Protein AF-A0A4Q7YWV9-F1 (afdb_monomer_lite)

Organism: NCBI:txid388466

Secondary structure (DSSP, 8-state):
---B---SS----TTS------PPBPP-EEEEEEEE-GGGTGGGGTTSSSSPPEEEEEEEEEEEEEEEETTSPP-TT--PEEEEE-S-----S---TT---------------S-S-EEEEEEEEE--S-TTEEEEEEEEEEEEEEEEPTTS-EEEEEEEEEEEESSPSS-B--S----EEEEETTEETTS-EEESSS--EEEEEPPSSS--SEEEEEEEEEEE------------S-------------S-PPPPP-----S-PPP-PPPP-------PPPEEEEEEEEEEESSSEEEPPTTSS-TTEEEEEEEEEEEESS-BTTTBTT---SSEEEEEEEPPPEEE-

Structure (mmCIF, N/CA/C/O backbone):
data_AF-A0A4Q7YWV9-F1
#
_entry.id   AF-A0A4Q7YWV9-F1
#
loop_
_atom_site.group_PDB
_atom_site.id
_atom_site.type_symbol
_atom_site.label_atom_id
_atom_site.label_alt_id
_atom_site.label_comp_id
_atom_site.label_asym_id
_atom_site.label_entity_id
_atom_site.label_seq_id
_atom_site.pdbx_PDB_ins_code
_atom_site.Cartn_x
_atom_site.Cartn_y
_atom_site.Cartn_z
_atom_site.occupancy
_atom_site.B_iso_or_equiv
_atom_site.auth_seq_id
_atom_site.auth_comp_id
_atom_site.auth_asym_id
_atom_site.auth_atom_id
_atom_site.pdbx_PDB_model_num
ATOM 1 N N . MET A 1 1 ? 10.151 8.787 -26.020 1.00 50.12 1 MET A N 1
ATOM 2 C CA . MET A 1 1 ? 10.876 10.018 -25.630 1.00 50.12 1 MET A CA 1
ATOM 3 C C . MET A 1 1 ? 11.964 10.308 -26.654 1.00 50.12 1 MET A C 1
ATOM 5 O O . MET A 1 1 ? 12.433 9.363 -27.278 1.00 50.12 1 MET A O 1
ATOM 9 N N . GLY A 1 2 ? 12.303 11.584 -26.860 1.00 56.34 2 GLY A N 1
ATOM 10 C CA . GLY A 1 2 ? 13.355 12.020 -27.786 1.00 56.34 2 GLY A CA 1
ATOM 11 C C . GLY A 1 2 ? 14.771 11.956 -27.185 1.00 56.34 2 GLY A C 1
ATOM 12 O O . GLY A 1 2 ? 14.949 11.380 -26.112 1.00 56.34 2 GLY A O 1
ATOM 13 N N . PRO A 1 3 ? 15.767 12.535 -27.873 1.00 61.53 3 PRO A N 1
ATOM 14 C CA . PRO A 1 3 ? 17.156 12.624 -27.413 1.00 61.53 3 PRO A CA 1
ATOM 15 C C . PRO A 1 3 ? 17.292 13.290 -26.026 1.00 61.53 3 PRO A C 1
ATOM 17 O O . PRO A 1 3 ? 16.515 14.188 -25.700 1.00 61.53 3 PRO A O 1
ATOM 20 N N . SER A 1 4 ? 18.278 12.890 -25.211 1.00 66.31 4 SER A N 1
ATOM 21 C CA . SER A 1 4 ? 18.463 13.399 -23.832 1.00 66.31 4 SER A CA 1
ATOM 22 C C . SER A 1 4 ? 19.902 13.822 -23.537 1.00 66.31 4 SER A C 1
ATOM 24 O O . SER A 1 4 ? 20.823 13.140 -23.965 1.00 66.31 4 SER A O 1
ATOM 26 N N . LEU A 1 5 ? 20.122 14.856 -22.726 1.00 72.00 5 LEU A N 1
ATOM 27 C CA . LEU A 1 5 ? 21.457 15.273 -22.270 1.00 72.00 5 LEU A CA 1
ATOM 28 C C . LEU A 1 5 ? 21.622 14.982 -20.770 1.00 72.00 5 LEU A C 1
ATOM 30 O O . LEU A 1 5 ? 20.770 15.363 -19.972 1.00 72.00 5 LEU A O 1
ATOM 34 N N . THR A 1 6 ? 22.709 14.311 -20.381 1.00 68.25 6 THR A N 1
ATOM 35 C CA . THR A 1 6 ? 23.099 14.108 -18.973 1.00 68.25 6 THR A CA 1
ATOM 36 C C . THR A 1 6 ? 24.393 14.871 -18.702 1.00 68.25 6 THR A C 1
ATOM 38 O O . THR A 1 6 ? 25.363 14.692 -19.432 1.00 68.25 6 THR A O 1
ATOM 41 N N . LEU A 1 7 ? 24.409 15.711 -17.665 1.00 72.50 7 LEU A N 1
ATOM 42 C CA . LEU A 1 7 ? 25.567 16.510 -17.251 1.00 72.50 7 LEU A CA 1
ATOM 43 C C . LEU A 1 7 ? 25.905 16.180 -15.792 1.00 72.50 7 LEU A C 1
ATOM 45 O O . LEU A 1 7 ? 25.011 16.203 -14.947 1.00 72.50 7 LEU A O 1
ATOM 49 N N . SER A 1 8 ? 27.168 15.865 -15.501 1.00 66.50 8 SER A N 1
ATOM 50 C CA . SER A 1 8 ? 27.647 15.528 -14.150 1.00 66.50 8 SER A CA 1
ATOM 51 C C . SER A 1 8 ? 27.948 16.755 -13.285 1.00 66.50 8 SER A C 1
ATOM 53 O O . SER A 1 8 ? 27.797 16.682 -12.071 1.00 66.50 8 SER A O 1
ATOM 55 N N . ASP A 1 9 ? 28.297 17.887 -13.905 1.00 71.31 9 ASP A N 1
ATOM 56 C CA . ASP A 1 9 ? 28.853 19.069 -13.224 1.00 71.31 9 ASP A CA 1
ATOM 57 C C . ASP A 1 9 ? 28.145 20.364 -13.654 1.00 71.31 9 ASP A C 1
ATOM 59 O O . ASP A 1 9 ? 28.763 21.380 -13.978 1.00 71.31 9 ASP A O 1
ATOM 63 N N . LEU A 1 10 ? 26.811 20.322 -13.722 1.00 79.12 10 LEU A N 1
ATOM 64 C CA . LEU A 1 10 ? 26.013 21.486 -14.098 1.00 79.12 10 LEU A CA 1
ATOM 65 C C . LEU A 1 10 ? 26.067 22.554 -12.992 1.00 79.12 10 LEU A C 1
ATOM 67 O O . LEU A 1 10 ? 25.500 22.373 -11.916 1.00 79.12 10 LEU A O 1
ATOM 71 N N . SER A 1 11 ? 26.703 23.688 -13.284 1.00 80.00 11 SER A N 1
ATOM 72 C CA . SER A 1 11 ? 26.673 24.881 -12.433 1.00 80.00 11 SER A CA 1
ATOM 73 C C . SER A 1 11 ? 25.569 25.828 -12.898 1.00 80.00 11 SER A C 1
ATOM 75 O O . SER A 1 11 ? 25.485 26.147 -14.085 1.00 80.00 11 SER A O 1
ATOM 77 N N . LEU A 1 12 ? 24.714 26.261 -11.968 1.00 84.81 12 LEU A N 1
ATOM 78 C CA . LEU A 1 12 ? 23.618 27.189 -12.232 1.00 84.81 12 LEU A CA 1
ATOM 79 C C . LEU A 1 12 ? 23.808 28.469 -11.417 1.00 84.81 12 LEU A C 1
ATOM 81 O O . LEU A 1 12 ? 24.006 28.423 -10.204 1.00 84.81 12 LEU A O 1
ATOM 85 N N . THR A 1 13 ? 23.694 29.615 -12.077 1.00 84.75 13 THR A N 1
ATOM 86 C CA . THR A 1 13 ? 23.736 30.939 -11.458 1.00 84.75 13 THR A CA 1
ATOM 87 C C . THR A 1 13 ? 22.322 31.387 -11.095 1.00 84.75 13 THR A C 1
ATOM 89 O O . THR A 1 13 ? 21.430 31.438 -11.947 1.00 84.75 13 THR A O 1
ATOM 92 N N . THR A 1 14 ? 22.110 31.742 -9.828 1.00 84.06 14 THR A N 1
ATOM 93 C CA . THR A 1 14 ? 20.832 32.277 -9.335 1.00 84.06 14 THR A CA 1
ATOM 94 C C . THR A 1 14 ? 20.613 33.708 -9.826 1.00 84.06 14 THR A C 1
ATOM 96 O O . THR A 1 14 ? 21.515 34.536 -9.750 1.00 84.06 14 THR A O 1
ATOM 99 N N . GLY A 1 15 ? 19.400 34.022 -10.290 1.00 82.06 15 GLY A N 1
ATOM 100 C CA . GLY A 1 15 ? 19.019 35.386 -10.686 1.00 82.06 15 GLY A CA 1
ATOM 101 C C . GLY A 1 15 ? 19.493 35.821 -12.078 1.00 82.06 15 GLY A C 1
ATOM 102 O O . GLY A 1 15 ? 19.313 36.981 -12.434 1.00 82.06 15 GLY A O 1
ATOM 103 N N . GLY A 1 16 ? 20.056 34.905 -12.874 1.00 85.06 16 GLY A N 1
ATOM 104 C CA . GLY A 1 16 ? 20.460 35.149 -14.259 1.00 85.06 16 GLY A CA 1
ATOM 105 C C . GLY A 1 16 ? 20.096 33.990 -15.199 1.00 85.06 16 GLY A C 1
ATOM 106 O O . GLY A 1 16 ? 19.719 32.909 -14.738 1.00 85.06 16 GLY A O 1
ATOM 107 N N . PRO A 1 17 ? 20.178 34.198 -16.526 1.00 81.56 17 PRO A N 1
ATOM 108 C CA . PRO A 1 17 ? 19.955 33.141 -17.505 1.00 81.56 17 PRO A CA 1
ATOM 109 C C . PRO A 1 17 ? 21.070 32.089 -17.432 1.00 81.56 17 PRO A C 1
ATOM 111 O O . PRO A 1 17 ? 22.255 32.415 -17.437 1.00 81.56 17 PRO A O 1
ATOM 114 N N . ASN A 1 18 ? 20.680 30.816 -17.408 1.00 84.19 18 ASN A N 1
ATOM 115 C CA . ASN A 1 18 ? 21.596 29.680 -17.446 1.00 84.19 18 ASN A CA 1
ATOM 116 C C . ASN A 1 18 ? 21.578 29.066 -18.846 1.00 84.19 18 ASN A C 1
ATOM 118 O O . ASN A 1 18 ? 20.521 28.656 -19.324 1.00 84.19 18 ASN A O 1
ATOM 122 N N . THR A 1 19 ? 22.737 28.995 -19.503 1.00 84.12 19 THR A N 1
ATOM 123 C CA . THR A 1 19 ? 22.852 28.346 -20.816 1.00 84.12 19 THR A CA 1
ATOM 124 C C . THR A 1 19 ? 23.267 26.896 -20.625 1.00 84.12 19 THR A C 1
ATOM 126 O O . THR A 1 19 ? 24.409 26.615 -20.270 1.00 84.12 19 THR A O 1
ATOM 129 N N . ILE A 1 20 ? 22.341 25.972 -20.875 1.00 82.31 20 ILE A N 1
ATOM 130 C CA . ILE A 1 20 ? 22.627 24.537 -20.893 1.00 82.31 20 ILE A CA 1
ATOM 131 C C . ILE A 1 20 ? 22.958 24.162 -22.336 1.00 82.31 20 ILE A C 1
ATOM 133 O O . ILE A 1 20 ? 22.100 24.248 -23.213 1.00 82.31 20 ILE A O 1
ATOM 137 N N . SER A 1 21 ? 24.208 23.781 -22.585 1.00 78.62 21 SER A N 1
ATOM 138 C CA . SER A 1 21 ? 24.691 23.393 -23.912 1.00 78.62 21 SER A CA 1
ATOM 139 C C . SER A 1 21 ? 25.293 21.990 -23.879 1.00 78.62 21 SER A C 1
ATOM 141 O O . SER A 1 21 ? 25.847 21.560 -22.869 1.00 78.62 21 SER A O 1
ATOM 143 N N . GLY A 1 22 ? 25.130 21.254 -24.975 1.00 77.69 22 GLY A N 1
ATOM 144 C CA . GLY A 1 22 ? 25.592 19.877 -25.120 1.00 77.69 22 GLY A CA 1
ATOM 145 C C . GLY A 1 22 ? 24.823 19.154 -26.221 1.00 77.69 22 GLY A C 1
ATOM 146 O O . GLY A 1 22 ? 23.678 19.500 -26.517 1.00 77.69 22 GLY A O 1
ATOM 147 N N . ALA A 1 23 ? 25.454 18.163 -26.849 1.00 77.50 23 ALA A N 1
ATOM 148 C CA . ALA A 1 23 ? 24.770 17.305 -27.807 1.00 77.50 23 ALA A CA 1
ATOM 149 C C . ALA A 1 23 ? 23.783 16.396 -27.065 1.00 77.50 23 ALA A C 1
ATOM 151 O O . ALA A 1 23 ? 24.138 15.777 -26.063 1.00 77.50 23 ALA A O 1
ATOM 152 N N . LEU A 1 24 ? 22.546 16.303 -27.553 1.00 75.38 24 LEU A N 1
ATOM 153 C CA . LEU A 1 24 ? 21.600 15.336 -27.011 1.00 75.38 24 LEU A CA 1
ATOM 154 C C . LEU A 1 24 ? 22.069 13.921 -27.377 1.00 75.38 24 LEU A C 1
ATOM 156 O O . LEU A 1 24 ? 22.389 13.658 -28.537 1.00 75.38 24 LEU A O 1
ATOM 160 N N . ASN A 1 25 ? 22.070 13.004 -26.411 1.00 69.12 25 ASN A N 1
ATOM 161 C CA . ASN A 1 25 ? 22.329 11.597 -26.678 1.00 69.12 25 ASN A CA 1
ATOM 162 C C . ASN A 1 25 ? 21.259 11.069 -27.637 1.00 69.12 25 ASN A C 1
ATOM 164 O O . ASN A 1 25 ? 20.070 11.345 -27.423 1.00 69.12 25 ASN A O 1
ATOM 168 N N . PRO A 1 26 ? 21.654 10.309 -28.671 1.00 67.81 26 PRO A N 1
ATOM 169 C CA . PRO A 1 26 ? 20.711 9.737 -29.614 1.00 67.81 26 PRO A CA 1
ATOM 170 C C . PRO A 1 26 ? 19.716 8.826 -28.893 1.00 67.81 26 PRO A C 1
ATOM 172 O O . PRO A 1 26 ? 20.013 8.244 -27.848 1.00 67.81 26 PRO A O 1
ATOM 175 N N . THR A 1 27 ? 18.522 8.691 -29.468 1.00 72.62 27 THR A N 1
ATOM 176 C CA . THR A 1 27 ? 17.550 7.693 -29.021 1.00 72.62 27 THR A CA 1
ATOM 177 C C . THR A 1 27 ? 18.197 6.312 -29.090 1.00 72.62 27 THR A C 1
ATOM 179 O O . THR A 1 27 ? 18.642 5.891 -30.155 1.00 72.62 27 THR A O 1
ATOM 182 N N . VAL A 1 28 ? 18.240 5.618 -27.955 1.00 79.25 28 VAL A N 1
ATOM 183 C CA . VAL A 1 28 ? 18.689 4.226 -27.858 1.00 79.25 28 VAL A CA 1
ATOM 184 C C . VAL A 1 28 ? 17.434 3.360 -27.760 1.00 79.25 28 VAL A C 1
ATOM 186 O O . VAL A 1 28 ? 16.778 3.394 -26.715 1.00 79.25 28 VAL A O 1
ATOM 189 N N . PRO A 1 29 ? 17.043 2.644 -28.833 1.00 83.06 29 PRO A N 1
ATOM 190 C CA . PRO A 1 29 ? 15.831 1.836 -28.827 1.00 83.06 29 PRO A CA 1
ATOM 191 C C . PRO A 1 29 ? 15.916 0.715 -27.790 1.00 83.06 29 PRO A C 1
ATOM 193 O O . PRO A 1 29 ? 16.892 -0.033 -27.743 1.00 83.06 29 PRO A O 1
ATOM 196 N N . ALA A 1 30 ? 14.869 0.587 -26.987 1.00 87.94 30 ALA A N 1
ATOM 197 C CA . ALA A 1 30 ? 14.671 -0.481 -26.024 1.00 87.94 30 ALA A CA 1
ATOM 198 C C . ALA A 1 30 ? 13.226 -0.985 -26.107 1.00 87.94 30 ALA A C 1
ATOM 200 O O . ALA A 1 30 ? 12.329 -0.272 -26.555 1.00 87.94 30 ALA A O 1
ATOM 201 N N . SER A 1 31 ? 12.997 -2.218 -25.661 1.00 89.00 31 SER A N 1
ATOM 202 C CA . SER A 1 31 ? 11.680 -2.847 -25.695 1.00 89.00 31 SER A CA 1
ATOM 203 C C . SER A 1 31 ? 11.409 -3.591 -24.400 1.00 89.00 31 SER A C 1
ATOM 205 O O . SER A 1 31 ? 12.293 -4.258 -23.866 1.00 89.00 31 SER A O 1
ATOM 207 N N . ILE A 1 32 ? 10.164 -3.537 -23.940 1.00 89.19 32 ILE A N 1
ATOM 208 C CA . ILE A 1 32 ? 9.664 -4.359 -22.839 1.00 89.19 32 ILE A CA 1
ATOM 209 C C . ILE A 1 32 ? 8.399 -5.084 -23.280 1.00 89.19 32 ILE A C 1
ATOM 211 O O . ILE A 1 32 ? 7.536 -4.486 -23.915 1.00 89.19 32 ILE A O 1
ATOM 215 N N . ASN A 1 33 ? 8.280 -6.372 -22.956 1.00 89.50 33 ASN A N 1
ATOM 216 C CA . ASN A 1 33 ? 7.018 -7.078 -23.135 1.00 89.50 33 ASN A CA 1
ATOM 217 C C . ASN A 1 33 ? 6.098 -6.749 -21.953 1.00 89.50 33 ASN A C 1
ATOM 219 O O . ASN A 1 33 ? 6.312 -7.232 -20.840 1.00 89.50 33 ASN A O 1
ATOM 223 N N . LEU A 1 34 ? 5.127 -5.870 -22.175 1.00 88.38 34 LEU A N 1
ATOM 224 C CA . LEU A 1 34 ? 4.260 -5.342 -21.136 1.00 88.38 34 LEU A CA 1
ATOM 225 C C . LEU A 1 34 ? 2.945 -6.124 -21.086 1.00 88.38 34 LEU A C 1
ATOM 227 O O . LEU A 1 34 ? 2.072 -5.977 -21.943 1.00 88.38 34 LEU A O 1
ATOM 231 N N . SER A 1 35 ? 2.816 -6.908 -20.020 1.00 91.56 35 SER A N 1
ATOM 232 C CA . SER A 1 35 ? 1.624 -7.671 -19.663 1.00 91.56 35 SER A CA 1
ATOM 233 C C . SER A 1 35 ? 1.333 -7.441 -18.178 1.00 91.56 35 SER A C 1
ATOM 235 O O . SER A 1 35 ? 2.160 -7.775 -17.326 1.00 91.56 35 SER A O 1
ATOM 237 N N . VAL A 1 36 ? 0.195 -6.826 -17.847 1.00 90.69 36 VAL A N 1
ATOM 238 C CA . VAL A 1 36 ? -0.242 -6.553 -16.467 1.00 90.69 36 VAL A CA 1
ATOM 239 C C . VAL A 1 36 ? -1.612 -7.180 -16.252 1.00 90.69 36 VAL A C 1
ATOM 241 O O . VAL A 1 36 ? -2.585 -6.801 -16.902 1.00 90.69 36 VAL A O 1
ATOM 244 N N . LYS A 1 37 ? -1.712 -8.103 -15.291 1.00 92.69 37 LYS A N 1
ATOM 245 C CA . LYS A 1 37 ? -2.957 -8.813 -14.975 1.00 92.69 37 LYS A CA 1
ATOM 246 C C . LYS A 1 37 ? -3.888 -7.952 -14.121 1.00 92.69 37 LYS A C 1
ATOM 248 O O . LYS A 1 37 ? -4.067 -8.239 -12.939 1.00 92.69 37 LYS A O 1
ATOM 253 N N . GLY A 1 38 ? -4.432 -6.871 -14.679 1.00 87.56 38 GLY A N 1
ATOM 254 C CA . GLY A 1 38 ? -5.307 -5.927 -13.973 1.00 87.56 38 GLY A CA 1
ATOM 255 C C . GLY A 1 38 ? -6.491 -6.591 -13.264 1.00 87.56 38 GLY A C 1
ATOM 256 O O . GLY A 1 38 ? -6.848 -6.170 -12.167 1.00 87.56 38 GLY A O 1
ATOM 257 N N . SER A 1 39 ? -7.020 -7.702 -13.787 1.00 90.25 39 SER A N 1
ATOM 258 C CA . SER A 1 39 ? -8.103 -8.441 -13.121 1.00 90.25 39 SER A CA 1
ATOM 259 C C . SER A 1 39 ? -7.705 -9.021 -11.753 1.00 90.25 39 SER A C 1
ATOM 261 O O . SER A 1 39 ? -8.572 -9.337 -10.946 1.00 90.25 39 SER A O 1
ATOM 263 N N . ALA A 1 40 ? -6.407 -9.193 -11.485 1.00 91.94 40 ALA A N 1
ATOM 264 C CA . ALA A 1 40 ? -5.890 -9.660 -10.198 1.00 91.94 40 ALA A CA 1
ATOM 265 C C . ALA A 1 40 ? -5.689 -8.521 -9.183 1.00 91.94 40 ALA A C 1
ATOM 267 O O . ALA A 1 40 ? -5.473 -8.793 -8.007 1.00 91.94 40 ALA A O 1
ATOM 268 N N . TRP A 1 41 ? -5.739 -7.263 -9.628 1.00 89.75 41 TRP A N 1
ATOM 269 C CA . TRP A 1 41 ? -5.496 -6.081 -8.801 1.00 89.75 41 TRP A CA 1
ATOM 270 C C . TRP A 1 41 ? -6.778 -5.549 -8.158 1.00 89.75 41 TRP A C 1
ATOM 272 O O . TRP A 1 41 ? -6.786 -5.250 -6.970 1.00 89.75 41 TRP A O 1
ATOM 282 N N . ALA A 1 42 ? -7.884 -5.498 -8.906 1.00 83.75 42 ALA A N 1
ATOM 283 C CA . ALA A 1 42 ? -9.168 -5.025 -8.382 1.00 83.75 42 ALA A CA 1
ATOM 284 C C . ALA A 1 42 ? -9.627 -5.724 -7.079 1.00 83.75 42 ALA A C 1
ATOM 286 O O . ALA A 1 42 ? -9.983 -4.997 -6.150 1.00 83.75 42 ALA A O 1
ATOM 287 N N . PRO A 1 43 ? -9.529 -7.064 -6.934 1.00 90.56 43 PRO A N 1
ATOM 288 C CA . PRO A 1 43 ? -9.943 -7.747 -5.704 1.00 90.56 43 PRO A CA 1
ATOM 289 C C . PRO A 1 43 ? -9.080 -7.433 -4.473 1.00 90.56 43 PRO A C 1
ATOM 291 O O . PRO A 1 43 ? -9.438 -7.787 -3.356 1.00 90.56 43 PRO A O 1
ATOM 294 N N . LEU A 1 44 ? -7.928 -6.766 -4.628 1.00 91.44 44 LEU A N 1
ATOM 295 C CA . LEU A 1 44 ? -7.070 -6.405 -3.490 1.00 91.44 44 LEU A CA 1
ATOM 296 C C . LEU A 1 44 ? -7.700 -5.349 -2.578 1.00 91.44 44 LEU A C 1
ATOM 298 O O . LEU A 1 44 ? -7.191 -5.121 -1.481 1.00 91.44 44 LEU A O 1
ATOM 302 N N . PHE A 1 45 ? -8.760 -4.687 -3.041 1.00 89.44 45 PHE A N 1
ATOM 303 C CA . PHE A 1 45 ? -9.543 -3.741 -2.254 1.00 89.44 45 PHE A CA 1
ATOM 304 C C . PHE A 1 45 ? -10.823 -4.351 -1.678 1.00 89.44 45 PHE A C 1
ATOM 306 O O . PHE A 1 45 ? -11.583 -3.652 -1.002 1.00 89.44 45 PHE A O 1
ATOM 313 N N . ASP A 1 46 ? -11.048 -5.645 -1.888 1.00 88.62 46 ASP A N 1
ATOM 314 C CA . ASP A 1 46 ? -12.135 -6.352 -1.232 1.00 88.62 46 ASP A CA 1
ATOM 315 C C . ASP A 1 46 ? -11.792 -6.513 0.253 1.00 88.62 46 ASP A C 1
ATOM 317 O O . ASP A 1 46 ? -10.683 -6.904 0.616 1.00 88.62 46 ASP A O 1
ATOM 321 N N . HIS A 1 47 ? -12.746 -6.198 1.131 1.00 88.94 47 HIS A N 1
ATOM 322 C CA . HIS A 1 47 ? -12.620 -6.395 2.581 1.00 88.94 47 HIS A CA 1
ATOM 323 C C . HIS A 1 47 ? -11.393 -5.729 3.241 1.00 88.94 47 HIS A C 1
ATOM 325 O O . HIS A 1 47 ? -10.841 -6.260 4.202 1.00 88.94 47 HIS A O 1
ATOM 331 N N . ILE A 1 48 ? -10.977 -4.549 2.766 1.00 93.56 48 ILE A N 1
ATOM 332 C CA . ILE A 1 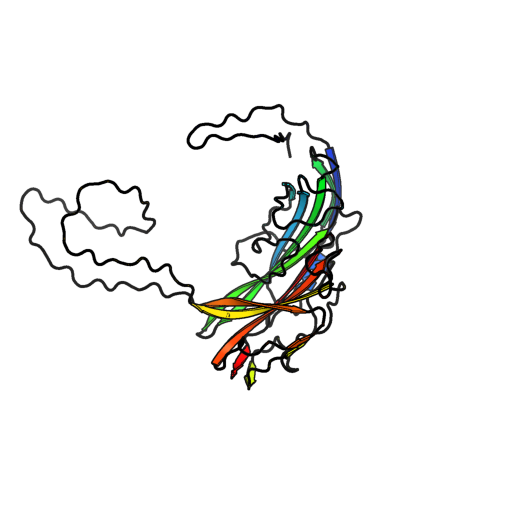48 ? -9.891 -3.761 3.390 1.00 93.56 48 ILE A CA 1
ATOM 333 C C . ILE A 1 48 ? -10.379 -2.524 4.160 1.00 93.56 48 ILE A C 1
ATOM 335 O O . ILE A 1 48 ? -9.577 -1.689 4.587 1.00 93.56 48 ILE A O 1
ATOM 339 N N . ALA A 1 49 ? -11.692 -2.358 4.287 1.00 94.62 49 ALA A N 1
ATOM 340 C CA . ALA A 1 49 ? -12.310 -1.231 4.968 1.00 94.62 49 ALA A CA 1
ATOM 341 C C . ALA A 1 49 ? -13.728 -1.590 5.463 1.00 94.62 49 ALA A C 1
ATOM 343 O O . ALA A 1 49 ? -14.311 -2.561 4.976 1.00 94.62 49 ALA A O 1
ATOM 344 N N . PRO A 1 50 ? -14.313 -0.794 6.382 1.00 93.19 50 PRO A N 1
ATOM 345 C CA . PRO A 1 50 ? -15.671 -1.000 6.908 1.00 93.19 50 PRO A CA 1
ATOM 346 C C . PRO A 1 50 ? -16.774 -0.927 5.855 1.00 93.19 50 PRO A C 1
ATOM 348 O O . PRO A 1 50 ? -17.813 -1.569 5.976 1.00 93.19 50 PRO A O 1
ATOM 351 N N . THR A 1 51 ? -16.565 -0.103 4.832 1.00 91.62 51 THR A N 1
ATOM 352 C CA . THR A 1 51 ? -17.439 -0.001 3.666 1.00 91.62 51 THR A CA 1
ATOM 353 C C . THR A 1 51 ? -16.624 -0.301 2.415 1.00 91.62 51 THR A C 1
ATOM 355 O O . THR A 1 51 ? -15.398 -0.192 2.422 1.00 91.62 51 THR A O 1
ATOM 358 N N . ALA A 1 52 ? -17.290 -0.737 1.344 1.00 91.44 52 ALA A N 1
ATOM 359 C CA . ALA A 1 52 ? -16.606 -1.100 0.107 1.00 91.44 52 ALA A CA 1
ATOM 360 C C . ALA A 1 52 ? -15.837 0.116 -0.458 1.00 91.44 52 ALA A C 1
ATOM 362 O O . ALA A 1 52 ? -16.465 1.142 -0.750 1.00 91.44 52 ALA A O 1
ATOM 363 N N . PRO A 1 53 ? -14.500 0.037 -0.616 1.00 90.62 53 PRO A N 1
ATOM 364 C CA . PRO A 1 53 ? -13.731 1.115 -1.220 1.00 90.62 53 PRO A CA 1
ATOM 365 C C . PRO A 1 53 ? -14.137 1.345 -2.677 1.00 90.62 53 PRO A C 1
ATOM 367 O O . PRO A 1 53 ? -14.408 0.411 -3.428 1.00 90.62 53 PRO A O 1
ATOM 370 N N . THR A 1 54 ? -14.122 2.602 -3.108 1.00 88.56 54 THR A N 1
ATOM 371 C CA . THR A 1 54 ? -14.297 2.958 -4.520 1.00 88.56 54 THR A CA 1
ATOM 372 C C . THR A 1 54 ? -12.931 3.028 -5.185 1.00 88.56 54 THR A C 1
ATOM 374 O O . THR A 1 54 ? -12.097 3.843 -4.795 1.00 88.56 54 THR A O 1
ATOM 377 N N . ALA A 1 55 ? -12.680 2.191 -6.190 1.00 85.19 55 ALA A N 1
ATOM 378 C CA . ALA A 1 55 ? -11.425 2.233 -6.931 1.00 85.19 55 ALA A CA 1
ATOM 379 C C . ALA A 1 55 ? -11.261 3.597 -7.627 1.00 85.19 55 ALA A C 1
ATOM 381 O O . ALA A 1 55 ? -12.136 4.026 -8.378 1.00 85.19 55 ALA A O 1
ATOM 382 N N . LEU A 1 56 ? -10.143 4.278 -7.369 1.00 79.75 56 LEU A N 1
ATOM 383 C CA . LEU A 1 56 ? -9.877 5.615 -7.899 1.00 79.75 56 LEU A CA 1
ATOM 384 C C . LEU A 1 56 ? -9.019 5.581 -9.153 1.00 79.75 56 LEU A C 1
ATOM 386 O O . LEU A 1 56 ? -9.281 6.340 -10.076 1.00 79.75 56 LEU A O 1
ATOM 390 N N . GLY A 1 57 ? -7.990 4.736 -9.170 1.00 79.38 57 GLY A N 1
ATOM 391 C CA . GLY A 1 57 ? -7.054 4.702 -10.280 1.00 79.38 57 GLY A CA 1
ATOM 392 C C . GLY A 1 57 ? -5.993 3.625 -10.135 1.00 79.38 57 GLY A C 1
ATOM 393 O O . GLY A 1 57 ? -5.792 3.035 -9.074 1.00 79.38 57 GLY A O 1
ATOM 394 N N . GLY A 1 58 ? -5.311 3.352 -11.238 1.00 79.94 58 GLY A N 1
ATOM 395 C CA . GLY A 1 58 ? -4.118 2.525 -11.254 1.00 79.94 58 GLY A CA 1
ATOM 396 C C . GLY A 1 58 ? -3.126 3.046 -12.278 1.00 79.94 58 GLY A C 1
ATOM 397 O O . GLY A 1 58 ? -3.483 3.753 -13.225 1.00 79.94 58 GLY A O 1
ATOM 398 N N . SER A 1 59 ? -1.847 2.793 -12.044 1.00 82.50 59 SER A N 1
ATOM 399 C CA . SER A 1 59 ? -0.774 3.248 -12.924 1.00 82.50 59 SER A CA 1
ATOM 400 C C . SER A 1 59 ? 0.422 2.322 -12.841 1.00 82.50 59 SER A C 1
ATOM 402 O O . SER A 1 59 ? 0.663 1.674 -11.820 1.00 82.50 59 SER A O 1
ATOM 404 N N . PHE A 1 60 ? 1.194 2.293 -13.917 1.00 85.75 60 PHE A N 1
ATOM 405 C CA . PHE A 1 60 ? 2.500 1.665 -13.919 1.00 85.75 60 PHE A CA 1
ATOM 406 C C . PHE A 1 60 ? 3.546 2.549 -14.591 1.00 85.75 60 PHE A C 1
ATOM 408 O O . PHE A 1 60 ? 3.240 3.394 -15.438 1.00 85.75 60 PHE A O 1
ATOM 415 N N . TYR A 1 61 ? 4.786 2.349 -14.160 1.00 86.44 61 TYR A N 1
ATOM 416 C CA . TYR A 1 61 ? 5.940 3.159 -14.519 1.00 86.44 61 TYR A CA 1
ATOM 417 C C . TYR A 1 61 ? 7.114 2.229 -14.775 1.00 86.44 61 TYR A C 1
ATOM 419 O O . TYR A 1 61 ? 7.392 1.336 -13.972 1.00 86.44 61 TYR A O 1
ATOM 427 N N . LEU A 1 62 ? 7.826 2.473 -15.865 1.00 89.19 62 LEU A N 1
ATOM 428 C CA . LEU A 1 62 ? 9.178 1.979 -16.064 1.00 89.19 62 LEU A CA 1
ATOM 429 C C . LEU A 1 62 ? 10.099 3.163 -15.842 1.00 89.19 62 LEU A C 1
ATOM 431 O O . LEU A 1 62 ? 9.942 4.184 -16.507 1.00 89.19 62 LEU A O 1
ATOM 435 N N . SER A 1 63 ? 11.061 3.030 -14.942 1.00 89.56 63 SER A N 1
ATOM 436 C CA . SER A 1 63 ? 11.989 4.112 -14.641 1.00 89.56 63 SER A CA 1
ATOM 437 C C . SER A 1 63 ? 13.414 3.619 -14.460 1.00 89.56 63 SER A C 1
ATOM 439 O O . SER A 1 63 ? 13.663 2.443 -14.179 1.00 89.56 63 SER A O 1
ATOM 441 N N . VAL A 1 64 ? 14.364 4.531 -14.624 1.00 89.25 64 VAL A N 1
ATOM 442 C CA . VAL A 1 64 ? 15.774 4.322 -14.292 1.00 89.25 64 VAL A CA 1
ATOM 443 C C . VAL A 1 64 ? 16.118 5.122 -13.041 1.00 89.25 64 VAL A C 1
ATOM 445 O O . VAL A 1 64 ? 15.650 6.245 -12.864 1.00 89.25 64 VAL A O 1
ATOM 448 N N . GLN A 1 65 ? 16.933 4.553 -12.160 1.00 87.50 65 GLN A N 1
ATOM 449 C CA . GLN A 1 65 ? 17.450 5.216 -10.968 1.00 87.50 65 GLN A CA 1
ATOM 450 C C . GLN A 1 65 ? 18.926 5.569 -11.186 1.00 87.50 65 GLN A C 1
ATOM 452 O O . GLN A 1 65 ? 19.782 4.680 -11.111 1.00 87.50 65 GLN A O 1
ATOM 457 N N . PRO A 1 66 ? 19.246 6.847 -11.465 1.00 84.38 66 PRO A N 1
ATOM 458 C CA . PRO A 1 66 ? 20.620 7.266 -11.689 1.00 84.38 66 PRO A CA 1
ATOM 459 C C . PRO A 1 66 ? 21.512 6.973 -10.484 1.00 84.38 66 PRO A C 1
ATOM 461 O O . PRO A 1 66 ? 21.093 7.144 -9.341 1.00 84.38 66 PRO A O 1
ATOM 464 N N . TYR A 1 67 ? 22.752 6.560 -10.751 1.00 83.38 67 TYR A N 1
ATOM 465 C CA . TYR A 1 67 ? 23.803 6.341 -9.743 1.00 83.38 67 TYR A CA 1
ATOM 466 C C . TYR A 1 67 ? 23.535 5.224 -8.723 1.00 83.38 67 TYR A C 1
ATOM 468 O O . TYR A 1 67 ? 24.296 5.064 -7.771 1.00 83.38 67 TYR A O 1
ATOM 476 N N . ILE A 1 68 ? 22.503 4.410 -8.939 1.00 83.44 68 ILE A N 1
ATOM 477 C CA . ILE A 1 68 ? 22.231 3.214 -8.139 1.00 83.44 68 ILE A CA 1
ATOM 478 C C . ILE A 1 68 ? 22.568 2.005 -8.988 1.00 83.44 68 ILE A C 1
ATOM 480 O O . ILE A 1 68 ? 22.019 1.846 -10.078 1.00 83.44 68 ILE A O 1
ATOM 484 N N . SER A 1 69 ? 23.466 1.153 -8.496 1.00 83.25 69 SER A N 1
ATOM 485 C CA . SER A 1 69 ? 23.791 -0.094 -9.182 1.00 83.25 69 SER A CA 1
ATOM 486 C C . SER A 1 69 ? 22.562 -0.999 -9.285 1.00 83.25 69 SER A C 1
ATOM 488 O O . SER A 1 69 ? 21.689 -0.982 -8.414 1.00 83.25 69 SER A O 1
ATOM 490 N N . ALA A 1 70 ? 22.505 -1.830 -10.328 1.00 74.19 70 ALA A N 1
ATOM 491 C CA . ALA A 1 70 ? 21.406 -2.775 -10.541 1.00 74.19 70 ALA A CA 1
ATOM 492 C C . ALA A 1 70 ? 21.062 -3.604 -9.283 1.00 74.19 70 ALA A C 1
ATOM 494 O O . ALA A 1 70 ? 19.879 -3.767 -8.981 1.00 74.19 70 ALA A O 1
ATOM 495 N N . ASP A 1 71 ? 22.070 -3.986 -8.486 1.00 73.81 71 ASP A N 1
ATOM 496 C CA . ASP A 1 71 ? 21.951 -4.773 -7.241 1.00 73.81 71 ASP A CA 1
ATOM 497 C C . ASP A 1 71 ? 22.106 -3.955 -5.940 1.00 73.81 71 ASP A C 1
ATOM 499 O O . ASP A 1 71 ? 22.176 -4.513 -4.836 1.00 73.81 71 ASP A O 1
ATOM 503 N N . GLY A 1 72 ? 22.165 -2.625 -6.050 1.00 74.94 72 GLY A N 1
ATOM 504 C CA . GLY A 1 72 ? 22.324 -1.706 -4.924 1.00 74.94 72 GLY A CA 1
ATOM 505 C C . GLY A 1 72 ? 21.177 -1.751 -3.901 1.00 74.94 72 GLY A C 1
ATOM 506 O O . GLY A 1 72 ? 20.121 -2.341 -4.126 1.00 74.94 72 GLY A O 1
ATOM 507 N N . PRO A 1 73 ? 21.320 -1.133 -2.728 1.00 77.00 73 PRO A N 1
ATOM 508 C CA . PRO A 1 73 ? 20.170 -0.926 -1.854 1.00 77.00 73 PRO A CA 1
ATOM 509 C C . PRO A 1 73 ? 19.154 0.001 -2.536 1.00 77.00 73 PRO A C 1
ATOM 511 O O . PRO A 1 73 ? 19.518 0.820 -3.382 1.00 77.00 73 PRO A O 1
ATOM 514 N N . ASN A 1 74 ? 17.876 -0.106 -2.184 1.00 72.50 74 ASN A N 1
ATOM 515 C CA . ASN A 1 74 ? 16.955 0.977 -2.523 1.00 72.50 74 ASN A CA 1
ATOM 516 C C . ASN A 1 74 ? 17.282 2.196 -1.641 1.00 72.50 74 ASN A C 1
ATOM 518 O O . ASN A 1 74 ? 17.519 2.037 -0.442 1.00 72.50 74 ASN A O 1
ATOM 522 N N . VAL A 1 75 ? 17.303 3.402 -2.217 1.00 69.25 75 VAL A N 1
ATOM 523 C CA . VAL A 1 75 ? 17.647 4.634 -1.483 1.00 69.25 75 VAL A CA 1
ATOM 524 C C . VAL A 1 75 ? 16.476 5.618 -1.438 1.00 69.25 75 VAL A C 1
ATOM 526 O O . VAL A 1 75 ? 15.831 5.908 -2.450 1.00 69.25 75 VAL A O 1
ATOM 529 N N . LEU A 1 76 ? 16.253 6.164 -0.239 1.00 56.16 76 LEU A N 1
ATOM 530 C CA . LEU A 1 76 ? 15.108 6.999 0.143 1.00 56.16 76 LEU A CA 1
ATOM 531 C C . LEU A 1 76 ? 14.981 8.296 -0.685 1.00 56.16 76 LEU A C 1
ATOM 533 O O . LEU A 1 76 ? 13.887 8.821 -0.844 1.00 56.16 76 LEU A O 1
ATOM 537 N N . SER A 1 77 ? 16.081 8.817 -1.233 1.00 61.41 77 SER A N 1
ATOM 538 C CA . SER A 1 77 ? 16.130 10.098 -1.955 1.00 61.41 77 SER A CA 1
ATOM 539 C C . SER A 1 77 ? 16.321 9.961 -3.466 1.00 61.41 77 SER A C 1
ATOM 541 O O . SER A 1 77 ? 16.530 10.970 -4.144 1.00 61.41 77 SER A O 1
ATOM 543 N N . SER A 1 78 ? 16.243 8.744 -4.017 1.00 65.75 78 SER A N 1
ATOM 544 C CA . SER A 1 78 ? 16.359 8.585 -5.467 1.00 65.75 78 SER A CA 1
ATOM 545 C C . SER A 1 78 ? 15.206 9.291 -6.177 1.00 65.75 78 SER A C 1
ATOM 547 O O . SER A 1 78 ? 14.036 9.147 -5.821 1.00 65.75 78 SER A O 1
ATOM 549 N N . LYS A 1 79 ? 15.550 10.098 -7.181 1.00 74.00 79 LYS A N 1
ATOM 550 C CA . LYS A 1 79 ? 14.594 10.688 -8.115 1.00 74.00 79 LYS A CA 1
ATOM 551 C C . LYS A 1 79 ? 14.682 9.880 -9.406 1.00 74.00 79 LYS A C 1
ATOM 553 O O . LYS A 1 79 ? 15.575 10.151 -10.211 1.00 74.00 79 LYS A O 1
ATOM 558 N N . PRO A 1 80 ? 13.855 8.828 -9.559 1.00 80.56 80 PRO A N 1
ATOM 559 C CA . PRO A 1 80 ? 13.871 8.035 -10.773 1.00 80.56 80 PRO A CA 1
ATOM 560 C C . PRO A 1 80 ? 13.469 8.898 -11.971 1.00 80.56 80 PRO A C 1
ATOM 562 O O . PRO A 1 80 ? 12.670 9.826 -11.844 1.00 80.56 80 PRO A O 1
ATOM 565 N N . ILE A 1 81 ? 14.037 8.579 -13.129 1.00 84.19 81 ILE A N 1
ATOM 566 C CA . ILE A 1 81 ? 13.655 9.164 -14.411 1.00 84.19 81 ILE A CA 1
ATOM 567 C C . ILE A 1 81 ? 12.701 8.181 -15.083 1.00 84.19 81 ILE A C 1
ATOM 569 O O . ILE A 1 81 ? 13.081 7.039 -15.355 1.00 84.19 81 ILE A O 1
ATOM 573 N N . ASP A 1 82 ? 11.470 8.614 -15.339 1.00 85.06 82 ASP A N 1
ATOM 574 C CA . ASP A 1 82 ? 10.462 7.784 -15.994 1.00 85.06 82 ASP A CA 1
ATOM 575 C C . ASP A 1 82 ? 10.772 7.626 -17.491 1.00 85.06 82 ASP A C 1
ATOM 577 O O . ASP A 1 82 ? 11.000 8.595 -18.216 1.00 85.06 82 ASP A O 1
ATOM 581 N N . LEU A 1 83 ? 10.785 6.376 -17.948 1.00 85.44 83 LEU A N 1
ATOM 582 C CA . LEU A 1 83 ? 11.006 5.966 -19.336 1.00 85.44 83 LEU A CA 1
ATOM 583 C C . LEU A 1 83 ? 9.682 5.621 -20.031 1.00 85.44 83 LEU A C 1
ATOM 585 O O . LEU A 1 83 ? 9.495 5.934 -21.208 1.00 85.44 83 LEU A O 1
ATOM 589 N N . LEU A 1 84 ? 8.762 4.996 -19.289 1.00 83.88 84 LEU A N 1
ATOM 590 C CA . LEU A 1 84 ? 7.379 4.731 -19.683 1.00 83.88 84 LEU A CA 1
ATOM 591 C C . LEU A 1 84 ? 6.456 5.023 -18.505 1.00 83.88 84 LEU A C 1
ATOM 593 O O . LEU A 1 84 ? 6.763 4.653 -17.374 1.00 83.88 84 LEU A O 1
ATOM 597 N N . TRP A 1 85 ? 5.306 5.633 -18.778 1.00 77.75 85 TRP A N 1
ATOM 598 C CA . TRP A 1 85 ? 4.315 5.953 -17.757 1.00 77.75 85 TRP A CA 1
ATOM 599 C C . TRP A 1 85 ? 2.903 5.980 -18.349 1.00 77.75 85 TRP A C 1
ATOM 601 O O . TRP A 1 85 ? 2.672 6.571 -19.404 1.00 77.75 85 TRP A O 1
ATOM 611 N N . THR A 1 86 ? 1.943 5.368 -17.657 1.00 72.00 86 THR A N 1
ATOM 612 C CA . THR A 1 86 ? 0.508 5.589 -17.892 1.00 72.00 86 THR A CA 1
ATOM 613 C C . THR A 1 86 ? 0.033 6.796 -17.098 1.00 72.00 86 THR A C 1
ATOM 615 O O . THR A 1 86 ? 0.090 6.725 -15.881 1.00 72.00 86 THR A O 1
ATOM 618 N N . SER A 1 87 ? -0.484 7.841 -17.749 1.00 54.25 87 SER A N 1
ATOM 619 C CA . SER A 1 87 ? -0.841 9.188 -17.240 1.00 54.25 87 SER A CA 1
ATOM 620 C C . SER A 1 87 ? -1.647 9.301 -15.926 1.00 54.25 87 SER A C 1
ATOM 622 O O . SER A 1 87 ? -2.704 9.915 -15.895 1.00 54.25 87 SER A O 1
ATOM 624 N N . GLY A 1 88 ? -1.191 8.738 -14.818 1.00 57.06 88 GLY A N 1
ATOM 625 C CA . GLY A 1 88 ? -1.881 8.731 -13.536 1.00 57.06 88 GLY A CA 1
ATOM 626 C C . GLY A 1 88 ? -0.870 8.935 -12.429 1.00 57.06 88 GLY A C 1
ATOM 627 O O . GLY A 1 88 ? 0.228 8.386 -12.470 1.00 57.06 88 GLY A O 1
ATOM 628 N N . ASN A 1 89 ? -1.204 9.783 -11.462 1.00 53.19 89 ASN A N 1
ATOM 629 C CA . ASN A 1 89 ? -0.381 9.967 -10.279 1.00 53.19 89 ASN A CA 1
ATOM 630 C C . ASN A 1 89 ? -0.891 9.034 -9.191 1.00 53.19 89 ASN A C 1
ATOM 632 O O . ASN A 1 89 ? -1.923 9.296 -8.581 1.00 53.19 89 ASN A O 1
ATOM 636 N N . CYS A 1 90 ? -0.115 8.013 -8.853 1.00 57.34 90 CYS A N 1
ATOM 637 C CA . CYS A 1 90 ? -0.215 7.423 -7.525 1.00 57.34 90 CYS A CA 1
ATOM 638 C C . CYS A 1 90 ? 0.460 8.367 -6.530 1.00 57.34 90 CYS A C 1
ATOM 640 O O . CYS A 1 90 ? 1.579 8.128 -6.074 1.00 57.34 90 CYS A O 1
ATOM 642 N N . SER A 1 91 ? -0.194 9.499 -6.262 1.00 46.72 91 SER A N 1
ATOM 643 C CA . SER A 1 91 ? 0.240 10.473 -5.268 1.00 46.72 91 SER A CA 1
ATOM 644 C C . SER A 1 91 ? -0.192 10.003 -3.892 1.00 46.72 91 SER A C 1
ATOM 646 O O . SER A 1 91 ? -1.141 10.511 -3.301 1.00 46.72 91 SER A O 1
ATOM 648 N N . SER A 1 92 ? 0.524 9.026 -3.380 1.00 42.69 92 SER A N 1
ATOM 649 C CA . SER A 1 92 ? 0.658 8.808 -1.956 1.00 42.69 92 SER A CA 1
ATOM 650 C C . SER A 1 92 ? 2.017 9.427 -1.588 1.00 42.69 92 SER A C 1
ATOM 652 O O . SER A 1 92 ? 2.998 9.250 -2.311 1.00 42.69 92 SER A O 1
ATOM 654 N N . GLY A 1 93 ? 2.061 10.273 -0.557 1.00 37.75 93 GLY A N 1
ATOM 655 C CA . GLY A 1 93 ? 3.228 11.104 -0.241 1.00 37.75 93 GLY A CA 1
ATOM 656 C C . GLY A 1 93 ? 4.519 10.288 -0.185 1.00 37.75 93 GLY A C 1
ATOM 657 O O . GLY A 1 93 ? 4.504 9.218 0.399 1.00 37.75 93 GLY A O 1
ATOM 658 N N . ASN A 1 94 ? 5.587 10.776 -0.832 1.00 31.08 94 ASN A N 1
ATOM 659 C CA . ASN A 1 94 ? 6.970 10.272 -0.777 1.00 31.08 94 ASN A CA 1
ATOM 660 C C . ASN A 1 94 ? 7.123 8.869 -0.154 1.00 31.08 94 ASN A C 1
ATOM 662 O O . ASN A 1 94 ? 7.484 8.746 1.013 1.00 31.08 94 ASN A O 1
ATOM 666 N N . PHE A 1 95 ? 6.849 7.813 -0.925 1.00 37.59 95 PHE A N 1
ATOM 667 C CA . PHE A 1 95 ? 7.179 6.456 -0.495 1.00 37.59 95 PHE A CA 1
ATOM 668 C C . PHE A 1 95 ? 8.655 6.244 -0.751 1.00 37.59 95 PHE A C 1
ATOM 670 O O . PHE A 1 95 ? 9.106 6.082 -1.885 1.00 37.59 95 PHE A O 1
ATOM 677 N N . THR A 1 96 ? 9.402 6.314 0.331 1.00 33.06 96 THR A N 1
ATOM 678 C CA . THR A 1 96 ? 10.823 6.064 0.384 1.00 33.06 96 THR A CA 1
ATOM 679 C C . THR A 1 96 ? 11.019 4.594 0.763 1.00 33.06 96 THR A C 1
ATOM 681 O O . THR A 1 96 ? 10.331 4.012 1.601 1.00 33.06 96 THR A O 1
ATOM 684 N N . SER A 1 97 ? 11.939 3.936 0.074 1.00 33.78 97 SER A N 1
ATOM 685 C CA . SER A 1 97 ? 12.269 2.534 0.290 1.00 33.78 97 SER A CA 1
ATOM 686 C C . SER A 1 97 ? 12.968 2.313 1.636 1.00 33.78 97 SER A C 1
ATOM 688 O O . SER A 1 97 ? 14.132 2.680 1.791 1.00 33.78 97 SER A O 1
ATOM 690 N N . GLY A 1 98 ? 12.272 1.707 2.596 1.00 33.06 98 GLY A N 1
ATOM 691 C CA . GLY A 1 98 ? 12.773 1.478 3.956 1.00 33.06 98 GLY A CA 1
ATOM 692 C C . GLY A 1 98 ? 12.081 2.318 5.032 1.00 33.06 98 GLY A C 1
ATOM 693 O O . GLY A 1 98 ? 12.328 2.077 6.213 1.00 33.06 98 GLY A O 1
ATOM 694 N N . ASP A 1 99 ? 11.182 3.232 4.652 1.00 34.56 99 ASP A N 1
ATOM 695 C CA . ASP A 1 99 ? 10.281 3.880 5.599 1.00 34.56 99 ASP A CA 1
ATOM 696 C C . ASP A 1 99 ? 8.925 3.172 5.573 1.00 34.56 99 ASP A C 1
ATOM 698 O O . ASP A 1 99 ? 8.172 3.205 4.597 1.00 34.56 99 ASP A O 1
ATOM 702 N N . PHE A 1 100 ? 8.600 2.521 6.687 1.00 39.03 100 PHE A N 1
ATOM 703 C CA . PHE A 1 100 ? 7.229 2.154 6.993 1.00 39.03 100 PHE A CA 1
ATOM 704 C C . PHE A 1 100 ? 6.470 3.464 7.167 1.00 39.03 100 PHE A C 1
ATOM 706 O O . PHE A 1 100 ? 6.706 4.187 8.125 1.00 39.03 100 PHE A O 1
ATOM 713 N N . SER A 1 101 ? 5.616 3.830 6.223 1.00 40.22 101 SER A N 1
ATOM 714 C CA . SER A 1 101 ? 4.798 5.030 6.346 1.00 40.22 101 SER A CA 1
ATOM 715 C C . SER A 1 101 ? 3.387 4.700 5.895 1.00 40.22 101 SER A C 1
ATOM 717 O O . SER A 1 101 ? 3.156 4.328 4.747 1.00 40.22 101 SER A O 1
ATOM 719 N N . ALA A 1 102 ? 2.442 4.810 6.823 1.00 41.31 102 ALA A N 1
ATOM 720 C CA . ALA A 1 102 ? 1.013 4.619 6.589 1.00 41.31 102 ALA A CA 1
ATOM 721 C C . ALA A 1 102 ? 0.306 5.976 6.391 1.00 41.31 102 ALA A C 1
ATOM 723 O O . ALA A 1 102 ? -0.792 6.212 6.892 1.00 41.31 102 ALA A O 1
ATOM 724 N N . ILE A 1 103 ? 0.966 6.903 5.688 1.00 43.25 103 ILE A N 1
ATOM 725 C CA . ILE A 1 103 ? 0.428 8.240 5.417 1.00 43.25 103 ILE A CA 1
ATOM 726 C C . ILE A 1 103 ? -0.570 8.175 4.253 1.00 43.25 103 ILE A C 1
ATOM 728 O O . ILE A 1 103 ? -0.221 7.804 3.133 1.00 43.25 103 ILE A O 1
ATOM 732 N N . LEU A 1 104 ? -1.809 8.587 4.529 1.00 45.16 104 LEU A N 1
ATOM 733 C CA . LEU A 1 104 ? -2.896 8.755 3.561 1.00 45.16 104 LEU A CA 1
ATOM 734 C C . LEU A 1 104 ? -2.869 10.200 3.022 1.00 45.16 104 LEU A C 1
ATOM 736 O O . LEU A 1 104 ? -2.625 11.139 3.781 1.00 45.16 104 LEU A O 1
ATOM 740 N N . THR A 1 105 ? -3.105 10.405 1.725 1.00 42.22 105 THR A N 1
ATOM 741 C CA . THR A 1 105 ? -3.107 11.734 1.073 1.00 42.22 105 THR A CA 1
ATOM 742 C C . THR A 1 105 ? -4.506 12.135 0.590 1.00 42.22 105 THR A C 1
ATOM 744 O O . THR A 1 105 ? -5.269 11.260 0.178 1.00 42.22 105 THR A O 1
ATOM 747 N N . PRO A 1 106 ? -4.863 13.438 0.586 1.00 33.47 106 PRO A N 1
ATOM 748 C CA . PRO A 1 106 ? -6.116 13.915 -0.004 1.00 33.47 106 PRO A CA 1
ATOM 749 C C . PRO A 1 106 ? -6.140 13.728 -1.534 1.00 33.47 106 PRO A C 1
ATOM 751 O O . PRO A 1 106 ? -5.110 13.793 -2.205 1.00 33.47 106 PRO A O 1
ATOM 754 N N . SER A 1 107 ? -7.330 13.463 -2.081 1.00 38.62 107 SER A N 1
ATOM 755 C CA . SER A 1 107 ? -7.570 13.030 -3.468 1.00 38.62 107 SER A CA 1
ATOM 756 C C . SER A 1 107 ? -7.265 14.085 -4.543 1.00 38.62 107 SER A C 1
ATOM 758 O O . SER A 1 107 ? -7.603 15.257 -4.388 1.00 38.62 107 SER A O 1
ATOM 760 N N . ARG A 1 108 ? -6.745 13.635 -5.693 1.00 43.84 108 ARG A N 1
ATOM 761 C CA . ARG A 1 108 ? -6.657 14.367 -6.974 1.00 43.84 108 ARG A CA 1
ATOM 762 C C . ARG A 1 108 ? -7.138 13.418 -8.092 1.00 43.84 108 ARG A C 1
ATOM 764 O O . ARG A 1 108 ? -6.905 12.220 -7.949 1.00 43.84 108 ARG A O 1
ATOM 771 N N . PRO A 1 109 ? -7.820 13.873 -9.164 1.00 41.97 109 PRO A N 1
ATOM 772 C CA . PRO A 1 109 ? -8.368 12.949 -10.162 1.00 41.97 109 PRO A CA 1
ATOM 773 C C . PRO A 1 109 ? -7.242 12.290 -10.967 1.00 41.97 109 PRO A C 1
ATOM 775 O O . PRO A 1 109 ? -6.381 12.999 -11.489 1.00 41.97 109 PRO A O 1
ATOM 778 N N . THR A 1 110 ? -7.237 10.958 -11.085 1.00 50.12 110 THR A N 1
ATOM 779 C CA . THR A 1 110 ? -6.231 10.220 -11.872 1.00 50.12 110 THR A CA 1
ATOM 780 C C . THR A 1 110 ? -6.760 8.873 -12.364 1.00 50.12 110 THR A C 1
ATOM 782 O O . THR A 1 110 ? -7.111 8.063 -11.521 1.00 50.12 110 THR A O 1
ATOM 785 N N . ASN A 1 111 ? -6.690 8.637 -13.683 1.00 58.62 111 ASN A N 1
ATOM 786 C CA . ASN A 1 111 ? -6.769 7.360 -14.422 1.00 58.62 111 ASN A CA 1
ATOM 787 C C . ASN A 1 111 ? -7.879 6.340 -14.107 1.00 58.62 111 ASN A C 1
ATOM 789 O O . ASN A 1 111 ? -8.404 6.246 -13.011 1.00 58.62 111 ASN A O 1
ATOM 793 N N . GLN A 1 112 ? -8.212 5.501 -15.095 1.00 69.06 112 GLN A N 1
ATOM 794 C CA . GLN A 1 112 ? -9.088 4.357 -14.841 1.00 69.06 112 GLN A CA 1
ATOM 795 C C . GLN A 1 112 ? -8.397 3.358 -13.891 1.00 69.06 112 GLN A C 1
ATOM 797 O O . GLN A 1 112 ? -7.192 3.115 -14.023 1.00 69.06 112 GLN A O 1
ATOM 802 N N . PRO A 1 113 ? -9.122 2.781 -12.920 1.00 78.06 113 PRO A N 1
ATOM 803 C CA . PRO A 1 113 ? -8.575 1.744 -12.060 1.00 78.06 113 PRO A CA 1
ATOM 804 C C . PRO A 1 113 ? -8.194 0.492 -12.861 1.00 78.06 113 PRO A C 1
ATOM 806 O O . PRO A 1 113 ? -8.866 0.130 -13.830 1.00 78.06 113 PRO A O 1
ATOM 809 N N . LEU A 1 114 ? -7.119 -0.181 -12.430 1.00 79.75 114 LEU A N 1
ATOM 810 C CA . LEU A 1 114 ? -6.652 -1.453 -12.994 1.00 79.75 114 LEU A CA 1
ATOM 811 C C . LEU A 1 114 ? -7.686 -2.554 -12.714 1.00 79.75 114 LEU A C 1
ATOM 813 O O . LEU A 1 114 ? -7.617 -3.247 -11.705 1.00 79.75 114 LEU A O 1
ATOM 817 N N . THR A 1 115 ? -8.678 -2.654 -13.594 1.00 80.81 115 THR A N 1
ATOM 818 C CA . THR A 1 115 ? -9.817 -3.584 -13.495 1.00 80.81 115 THR A CA 1
ATOM 819 C C . THR A 1 115 ? -9.835 -4.605 -14.630 1.00 80.81 115 THR A C 1
ATOM 821 O O . THR A 1 115 ? -10.405 -5.681 -14.478 1.00 80.81 115 THR A O 1
ATOM 824 N N . ALA A 1 116 ? -9.163 -4.300 -15.741 1.00 83.56 116 ALA A N 1
ATOM 825 C CA . ALA A 1 116 ? -8.986 -5.183 -16.883 1.00 83.56 116 ALA A CA 1
ATOM 826 C C . ALA A 1 116 ? -7.499 -5.450 -17.131 1.00 83.56 116 ALA A C 1
ATOM 828 O O . ALA A 1 116 ? -6.638 -4.641 -16.774 1.00 83.56 116 ALA A O 1
ATOM 829 N N . ASP A 1 117 ? -7.207 -6.591 -17.748 1.00 88.56 117 ASP A N 1
ATOM 830 C CA . ASP A 1 117 ? -5.845 -6.951 -18.122 1.00 88.56 117 ASP A CA 1
ATOM 831 C C . ASP A 1 117 ? -5.301 -6.017 -19.206 1.00 88.56 117 ASP A C 1
ATOM 833 O O . ASP A 1 117 ? -6.012 -5.614 -20.128 1.00 88.56 117 ASP A O 1
ATOM 837 N N . VAL A 1 118 ? -4.020 -5.683 -19.087 1.00 85.12 118 VAL A N 1
ATOM 838 C CA . VAL A 1 118 ? -3.286 -4.871 -20.054 1.00 85.12 118 VAL A CA 1
ATOM 839 C C . VAL A 1 118 ? -2.288 -5.777 -20.751 1.00 85.12 118 VAL A C 1
ATOM 841 O O . VAL A 1 118 ? -1.262 -6.126 -20.176 1.00 85.12 118 VAL A O 1
ATOM 844 N N . GLU A 1 119 ? -2.579 -6.127 -21.998 1.00 87.00 119 GLU A N 1
ATOM 845 C CA . GLU A 1 119 ? -1.714 -6.939 -22.856 1.00 87.00 119 GLU A CA 1
ATOM 846 C C . GLU A 1 119 ? -1.203 -6.073 -24.009 1.00 87.00 119 GLU A C 1
ATOM 848 O O . GLU A 1 119 ? -1.730 -6.095 -25.119 1.00 87.00 119 GLU A O 1
ATOM 853 N N . ALA A 1 120 ? -0.203 -5.238 -23.725 1.00 81.94 120 ALA A N 1
ATOM 854 C CA . ALA A 1 120 ? 0.350 -4.308 -24.710 1.00 81.94 120 ALA A CA 1
ATOM 855 C C . ALA A 1 120 ? 1.415 -4.958 -25.613 1.00 81.94 120 ALA A C 1
ATOM 857 O O . ALA A 1 120 ? 1.814 -4.368 -26.617 1.00 81.94 120 ALA A O 1
ATOM 858 N N . GLY A 1 121 ? 1.883 -6.162 -25.268 1.00 84.31 121 GLY A N 1
ATOM 859 C CA . GLY A 1 121 ? 2.949 -6.842 -25.998 1.00 84.31 121 GLY A CA 1
ATOM 860 C C . GLY A 1 121 ? 4.267 -6.068 -25.925 1.00 84.31 121 GLY A C 1
ATOM 861 O O . GLY A 1 121 ? 4.591 -5.454 -24.908 1.00 84.31 121 GLY A O 1
ATOM 862 N N . ALA A 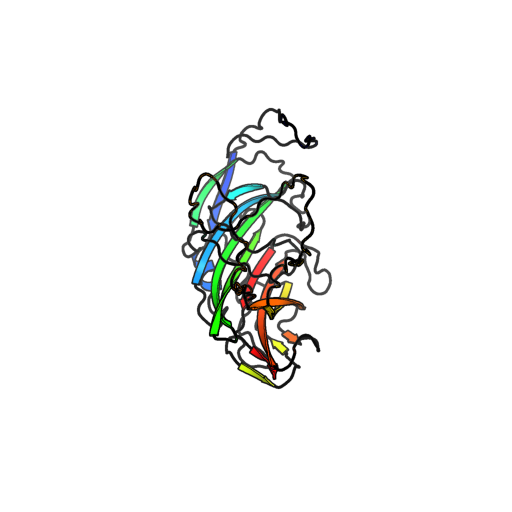1 122 ? 5.048 -6.088 -27.006 1.00 87.56 122 ALA A N 1
ATOM 863 C CA . ALA A 1 122 ? 6.330 -5.390 -27.073 1.00 87.56 122 ALA A CA 1
ATOM 864 C C . ALA A 1 122 ? 6.147 -3.864 -27.186 1.00 87.56 122 ALA A C 1
ATOM 866 O O . ALA A 1 122 ? 5.880 -3.330 -28.264 1.00 87.56 122 ALA A O 1
ATOM 867 N N . VAL A 1 123 ? 6.353 -3.152 -26.080 1.00 86.00 123 VAL A N 1
ATOM 868 C CA . VAL A 1 123 ? 6.331 -1.687 -26.015 1.00 86.00 123 VAL A CA 1
ATOM 869 C C . VAL A 1 123 ? 7.739 -1.144 -26.228 1.00 86.00 123 VAL A C 1
ATOM 871 O O . VAL A 1 123 ? 8.646 -1.424 -25.443 1.00 86.00 123 VAL A O 1
ATOM 874 N N . GLN A 1 124 ? 7.906 -0.341 -27.279 1.00 85.25 124 GLN A N 1
ATOM 875 C CA . GLN A 1 124 ? 9.166 0.334 -27.590 1.00 85.25 124 GLN A CA 1
ATOM 876 C C . GLN A 1 124 ? 9.321 1.622 -26.773 1.00 85.25 124 GLN A C 1
ATOM 878 O O . GLN A 1 124 ? 8.378 2.402 -26.628 1.00 85.25 124 GLN A O 1
ATOM 883 N N . TYR A 1 125 ? 10.526 1.878 -26.276 1.00 85.38 125 TYR A N 1
ATOM 884 C CA . TYR A 1 125 ? 10.901 3.103 -25.572 1.00 85.38 125 TYR A CA 1
ATOM 885 C C . TYR A 1 125 ? 12.362 3.475 -25.852 1.00 85.38 125 TYR A C 1
ATOM 887 O O . TYR A 1 125 ? 13.080 2.753 -26.537 1.00 85.38 125 TYR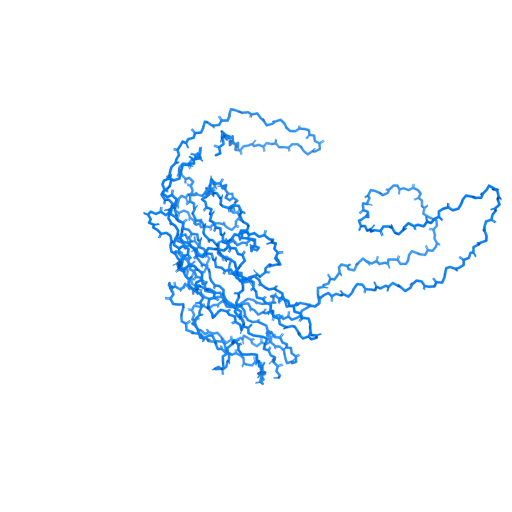 A O 1
ATOM 895 N N . SER A 1 126 ? 12.793 4.640 -25.362 1.00 83.62 126 SER A N 1
ATOM 896 C CA . SER A 1 126 ? 14.187 5.082 -25.472 1.00 83.62 126 SER A CA 1
ATOM 897 C C . SER A 1 126 ? 14.854 4.984 -24.107 1.00 83.62 126 SER A C 1
ATOM 899 O O . SER A 1 126 ? 14.346 5.575 -23.154 1.00 83.62 126 SER A O 1
ATOM 901 N N . ASP A 1 127 ? 15.995 4.303 -24.028 1.00 87.69 127 ASP A N 1
ATOM 902 C CA . ASP A 1 127 ? 16.810 4.186 -22.811 1.00 87.69 127 ASP A CA 1
ATOM 903 C C . ASP A 1 127 ? 18.265 4.604 -23.087 1.00 87.69 127 ASP A C 1
ATOM 905 O O . ASP A 1 127 ? 19.131 3.758 -23.306 1.00 87.69 127 ASP A O 1
ATOM 909 N N . PRO A 1 128 ? 18.556 5.916 -23.114 1.00 85.75 128 PRO A N 1
ATOM 910 C CA . PRO A 1 128 ? 19.899 6.433 -23.372 1.00 85.75 128 PRO A CA 1
ATOM 911 C C . PRO A 1 128 ? 20.815 6.386 -22.135 1.00 85.75 128 PRO A C 1
ATOM 913 O O . PRO A 1 128 ? 21.902 6.966 -22.152 1.00 85.75 128 PRO A O 1
ATOM 916 N N . PHE A 1 129 ? 20.378 5.769 -21.035 1.00 86.31 129 PHE A N 1
ATOM 917 C CA . PHE A 1 129 ? 21.062 5.836 -19.748 1.00 86.31 129 PHE A CA 1
ATOM 918 C C . PHE A 1 129 ? 22.028 4.665 -19.549 1.00 86.31 129 PHE A C 1
ATOM 920 O O . PHE A 1 129 ? 21.803 3.563 -20.044 1.00 86.31 129 PHE A O 1
ATOM 927 N N . SER A 1 130 ? 23.083 4.868 -18.751 1.00 86.81 130 SER A N 1
ATOM 928 C CA . SER A 1 130 ? 24.077 3.823 -18.449 1.00 86.81 130 SER A CA 1
ATOM 929 C C . SER A 1 130 ? 23.413 2.534 -17.966 1.00 86.81 130 SER A C 1
ATOM 931 O O . SER A 1 130 ? 22.620 2.582 -17.028 1.00 86.81 130 SER A O 1
ATOM 933 N N . SER A 1 131 ? 23.755 1.383 -18.549 1.00 86.50 131 SER A N 1
ATOM 934 C CA . SER A 1 131 ? 23.225 0.066 -18.154 1.00 86.50 131 SER A CA 1
ATOM 935 C C . SER A 1 131 ? 23.594 -0.341 -16.723 1.00 86.50 131 SER A C 1
ATOM 937 O O . SER A 1 131 ? 22.920 -1.182 -16.137 1.00 86.50 131 SER A O 1
ATOM 939 N N . ALA A 1 132 ? 24.617 0.288 -16.131 1.00 87.69 132 ALA A N 1
ATOM 940 C CA . ALA A 1 132 ? 24.985 0.085 -14.732 1.00 87.69 132 ALA A CA 1
ATOM 941 C C . ALA A 1 132 ? 23.936 0.643 -13.754 1.00 87.69 132 ALA A C 1
ATOM 943 O O . ALA A 1 132 ? 23.892 0.223 -12.597 1.00 87.69 132 ALA A O 1
ATOM 944 N N . TRP A 1 133 ? 23.106 1.593 -14.199 1.00 89.94 133 TRP A N 1
ATOM 945 C CA . TRP A 1 133 ? 22.025 2.141 -13.388 1.00 89.94 133 TRP A CA 1
ATOM 946 C C . TRP A 1 133 ? 20.862 1.157 -13.274 1.00 89.94 133 TRP A C 1
ATOM 948 O O . TRP A 1 133 ? 20.533 0.411 -14.198 1.00 89.94 133 TRP A O 1
ATOM 958 N N . ARG A 1 134 ? 20.188 1.159 -12.135 1.00 90.38 134 ARG A N 1
ATOM 959 C CA . ARG A 1 134 ? 19.049 0.280 -11.897 1.00 90.38 134 ARG A CA 1
ATOM 960 C C . ARG A 1 134 ? 17.843 0.701 -12.732 1.00 90.38 134 ARG A C 1
ATOM 962 O O . ARG A 1 134 ? 17.467 1.869 -12.731 1.00 90.38 134 ARG A O 1
ATOM 969 N N . ARG A 1 135 ? 17.179 -0.268 -13.367 1.00 90.81 135 ARG A N 1
ATOM 970 C CA . ARG A 1 135 ? 15.823 -0.099 -13.907 1.00 90.81 135 ARG A CA 1
ATOM 971 C C . ARG A 1 135 ? 14.808 -0.695 -12.946 1.00 90.81 135 ARG A C 1
ATOM 973 O O . ARG A 1 135 ? 15.033 -1.775 -12.401 1.00 90.81 135 ARG A O 1
ATOM 980 N N . THR A 1 136 ? 13.692 -0.002 -12.771 1.00 91.31 136 THR A N 1
ATOM 981 C CA . THR A 1 136 ? 12.588 -0.453 -11.929 1.00 91.31 136 THR A CA 1
ATOM 982 C C . THR A 1 136 ? 11.276 -0.405 -12.681 1.00 91.31 136 THR A C 1
ATOM 984 O O . THR A 1 136 ? 11.066 0.455 -13.536 1.00 91.31 136 THR A O 1
ATOM 987 N N . PHE A 1 137 ? 10.396 -1.335 -12.342 1.00 91.38 137 PHE A N 1
ATOM 988 C CA . PHE A 1 137 ? 9.019 -1.339 -12.791 1.00 91.38 137 PHE A CA 1
ATOM 989 C C . PHE A 1 137 ? 8.116 -1.207 -11.574 1.00 91.38 137 PHE A C 1
ATOM 991 O O . PHE A 1 137 ? 8.186 -2.024 -10.655 1.00 91.38 137 PHE A O 1
ATOM 998 N N . ARG A 1 138 ? 7.294 -0.162 -11.544 1.00 89.12 138 ARG A N 1
ATOM 999 C CA . ARG A 1 138 ? 6.377 0.118 -10.442 1.00 89.12 138 ARG A CA 1
ATOM 1000 C C . ARG A 1 138 ? 4.949 -0.032 -10.919 1.00 89.12 138 ARG A C 1
ATOM 1002 O O . ARG A 1 138 ? 4.598 0.530 -11.949 1.00 89.12 138 ARG A O 1
ATOM 1009 N N . VAL A 1 139 ? 4.126 -0.721 -10.139 1.00 89.44 139 VAL A N 1
ATOM 1010 C CA . VAL A 1 139 ? 2.666 -0.723 -10.278 1.00 89.44 139 VAL A CA 1
ATOM 1011 C C . VAL A 1 139 ? 2.071 -0.149 -9.009 1.00 89.44 139 VAL A C 1
ATOM 1013 O O . VAL A 1 139 ? 2.582 -0.370 -7.911 1.00 89.44 139 VAL A O 1
ATOM 1016 N N . CYS A 1 140 ? 0.997 0.605 -9.156 1.00 85.56 140 CYS A N 1
ATOM 1017 C CA . CYS A 1 140 ? 0.239 1.118 -8.038 1.00 85.56 140 CYS A CA 1
ATOM 1018 C C . CYS A 1 140 ? -1.241 1.192 -8.377 1.00 85.56 140 CYS A C 1
ATOM 1020 O O . CYS A 1 140 ? -1.634 1.409 -9.526 1.00 85.56 140 CYS A O 1
ATOM 1022 N N . GLN A 1 141 ? -2.050 1.043 -7.344 1.00 85.75 141 GLN A N 1
ATOM 1023 C CA . GLN A 1 141 ? -3.489 1.156 -7.406 1.00 85.75 141 GLN A CA 1
ATOM 1024 C C . GLN A 1 141 ? -3.976 1.893 -6.166 1.00 85.75 141 GLN A C 1
ATOM 1026 O O . GLN A 1 141 ? -3.450 1.695 -5.067 1.00 85.75 141 GLN A O 1
ATOM 1031 N N . THR A 1 142 ? -4.978 2.744 -6.345 1.00 84.69 142 THR A N 1
ATOM 1032 C CA . THR A 1 142 ? -5.594 3.526 -5.277 1.00 84.69 142 THR A CA 1
ATOM 1033 C C . THR A 1 142 ? -7.094 3.278 -5.221 1.00 84.69 142 THR A C 1
ATOM 1035 O O . THR A 1 142 ? -7.764 3.150 -6.251 1.00 84.69 142 THR A O 1
ATOM 1038 N N . ALA A 1 143 ? -7.633 3.259 -4.009 1.00 85.00 143 ALA A N 1
ATOM 1039 C CA . ALA A 1 143 ? -9.065 3.280 -3.749 1.00 85.00 143 ALA A CA 1
ATOM 1040 C C . ALA A 1 143 ? -9.384 4.321 -2.680 1.00 85.00 143 ALA A C 1
ATOM 1042 O O . ALA A 1 143 ? -8.588 4.537 -1.771 1.00 85.00 143 ALA A O 1
ATOM 1043 N N . SER A 1 144 ? -10.541 4.965 -2.777 1.00 86.25 144 SER A N 1
ATOM 1044 C CA . SER A 1 144 ? -11.032 5.890 -1.764 1.00 86.25 144 SER A CA 1
ATOM 1045 C C . SER A 1 144 ? -12.060 5.239 -0.864 1.00 86.25 144 SER A C 1
ATOM 1047 O O . SER A 1 144 ? -12.917 4.484 -1.325 1.00 86.25 144 SER A O 1
ATOM 1049 N N . ILE A 1 145 ? -12.039 5.638 0.398 1.00 87.50 145 ILE A N 1
ATOM 1050 C CA . ILE A 1 145 ? -13.048 5.294 1.386 1.00 87.50 145 ILE A CA 1
ATOM 1051 C C . ILE A 1 145 ? -13.460 6.539 2.165 1.00 87.50 145 ILE A C 1
ATOM 1053 O O . ILE A 1 145 ? -12.614 7.356 2.528 1.00 87.50 145 ILE A O 1
ATOM 1057 N N . SER A 1 146 ? -14.756 6.683 2.423 1.00 89.25 146 SER A N 1
ATOM 1058 C CA . SER A 1 146 ? -15.306 7.753 3.255 1.00 89.25 146 SER A CA 1
ATOM 1059 C C . SER A 1 146 ? -15.580 7.216 4.654 1.00 89.25 146 SER A C 1
ATOM 1061 O O . SER A 1 146 ? -16.368 6.287 4.820 1.00 89.25 146 SER A O 1
ATOM 1063 N N . ILE A 1 147 ? -14.949 7.809 5.663 1.00 86.75 147 ILE A N 1
ATOM 1064 C CA . ILE A 1 147 ? -15.101 7.413 7.064 1.00 86.75 147 ILE A CA 1
ATOM 1065 C C . ILE A 1 147 ? -15.841 8.524 7.821 1.00 86.75 147 ILE A C 1
ATOM 1067 O O . ILE A 1 147 ? -15.458 9.695 7.708 1.00 86.75 147 ILE A O 1
ATOM 1071 N N . PRO A 1 148 ? -16.893 8.195 8.592 1.00 86.38 148 PRO A N 1
ATOM 1072 C CA . PRO A 1 148 ? -17.591 9.174 9.412 1.00 86.38 148 PRO A CA 1
ATOM 1073 C C . PRO A 1 148 ? -16.702 9.646 10.566 1.00 86.38 148 PRO A C 1
ATOM 1075 O O . PRO A 1 148 ? -16.039 8.852 11.235 1.00 86.38 148 PRO A O 1
ATOM 1078 N N . MET A 1 149 ? -16.706 10.952 10.808 1.00 81.50 149 MET A N 1
ATOM 1079 C CA . MET A 1 149 ? -15.994 11.587 11.908 1.00 81.50 149 MET A CA 1
ATOM 1080 C C . MET A 1 149 ? -16.939 11.895 13.075 1.00 81.50 149 MET A C 1
ATOM 1082 O O . MET A 1 149 ? -18.132 12.155 12.866 1.00 81.50 149 MET A O 1
ATOM 1086 N N . PRO A 1 150 ? -16.414 11.936 14.313 1.00 70.81 150 PRO A N 1
ATOM 1087 C CA . PRO A 1 150 ? -17.140 12.510 15.439 1.00 70.81 150 PRO A CA 1
ATOM 1088 C C . PRO A 1 150 ? -17.584 13.944 15.102 1.00 70.81 150 PRO A C 1
ATOM 1090 O O . PRO A 1 150 ? -16.759 14.775 14.729 1.00 70.81 150 PRO A O 1
ATOM 1093 N N . GLY A 1 151 ? -18.885 14.232 15.203 1.00 72.56 151 GLY A N 1
ATOM 1094 C CA . GLY A 1 151 ? -19.462 15.531 14.819 1.00 72.56 151 GLY A CA 1
ATOM 1095 C C . GLY A 1 151 ? -20.205 15.551 13.476 1.00 72.56 151 GLY A C 1
ATOM 1096 O O . GLY A 1 151 ? -20.746 16.590 13.110 1.00 72.56 151 GLY A O 1
ATOM 1097 N N . GLY A 1 152 ? -20.291 14.419 12.767 1.00 76.44 152 GLY A N 1
ATOM 1098 C CA . GLY A 1 152 ? -21.230 14.220 11.651 1.00 76.44 152 GLY A CA 1
ATOM 1099 C C . GLY A 1 152 ? -20.693 14.534 10.251 1.00 76.44 152 GLY A C 1
ATOM 1100 O O . GLY A 1 152 ? -21.401 14.315 9.272 1.00 76.44 152 GLY A O 1
ATOM 1101 N N . SER A 1 153 ? -19.453 15.006 10.125 1.00 82.88 153 SER A N 1
ATOM 1102 C CA . SER A 1 153 ? -18.763 15.134 8.835 1.00 82.88 153 SER A CA 1
ATOM 1103 C C . SER A 1 153 ? -18.081 13.821 8.428 1.00 82.88 153 SER A C 1
ATOM 1105 O O . SER A 1 153 ? -17.890 12.921 9.243 1.00 82.88 153 SER A O 1
ATOM 1107 N N . THR A 1 154 ? -17.702 13.690 7.157 1.00 84.25 154 THR A N 1
ATOM 1108 C CA . THR A 1 154 ? -16.964 12.528 6.633 1.00 84.25 154 THR A CA 1
ATOM 1109 C C . THR A 1 154 ? -15.585 12.941 6.139 1.00 84.25 154 THR A C 1
ATOM 1111 O O . THR A 1 154 ? -15.446 13.991 5.511 1.00 84.25 154 THR A O 1
ATOM 1114 N N . GLN A 1 155 ? -14.583 12.093 6.351 1.00 84.38 155 GLN A N 1
ATOM 1115 C CA . GLN A 1 155 ? -13.246 12.258 5.783 1.00 84.38 155 GLN A CA 1
ATOM 1116 C C . GLN A 1 155 ? -12.969 11.167 4.753 1.00 84.38 155 GLN A C 1
ATOM 1118 O O . GLN A 1 155 ? -13.234 9.992 4.996 1.00 84.38 155 GLN A O 1
ATOM 1123 N N . ASN A 1 156 ? -12.411 11.567 3.611 1.00 83.44 156 ASN A N 1
ATOM 1124 C CA . A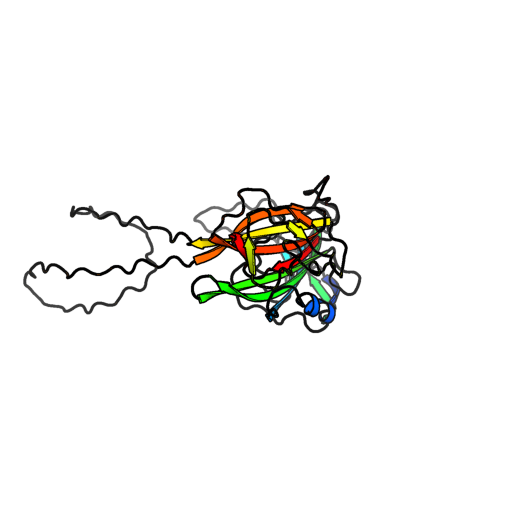SN A 1 156 ? -11.982 10.638 2.573 1.00 83.44 156 ASN A CA 1
ATOM 1125 C C . ASN A 1 156 ? -10.524 10.232 2.783 1.00 83.44 156 ASN A C 1
ATOM 1127 O O . ASN A 1 156 ? -9.657 11.082 2.997 1.00 83.44 156 ASN A O 1
ATOM 1131 N N . PHE A 1 157 ? -10.262 8.940 2.651 1.00 83.38 157 PHE A N 1
ATOM 1132 C CA . PHE A 1 157 ? -8.936 8.344 2.716 1.00 83.38 157 PHE A CA 1
ATOM 1133 C C . PHE A 1 157 ? -8.636 7.584 1.437 1.00 83.38 157 PHE A C 1
ATOM 1135 O O . PHE A 1 157 ? -9.520 6.929 0.896 1.00 83.38 157 PHE A O 1
ATOM 1142 N N . ASN A 1 158 ? -7.381 7.636 0.993 1.00 84.06 158 ASN A N 1
ATOM 1143 C CA . ASN A 1 158 ? -6.909 6.874 -0.156 1.00 84.06 158 ASN A CA 1
ATOM 1144 C C . ASN A 1 158 ? -6.080 5.684 0.315 1.00 84.06 158 ASN A C 1
ATOM 1146 O O . ASN A 1 158 ? -4.968 5.868 0.801 1.00 84.06 158 ASN A O 1
ATOM 1150 N N . LEU A 1 159 ? -6.614 4.483 0.142 1.00 85.69 159 LEU A N 1
ATOM 1151 C CA . LEU A 1 159 ? -5.914 3.228 0.364 1.00 85.69 159 LEU A CA 1
ATOM 1152 C C . LEU A 1 159 ? -5.054 2.917 -0.853 1.00 85.69 159 LEU A C 1
ATOM 1154 O O . LEU A 1 159 ? -5.477 3.099 -1.998 1.00 85.69 159 LEU A O 1
ATOM 1158 N N . LEU A 1 160 ? -3.836 2.464 -0.590 1.00 84.25 160 LEU A N 1
ATOM 1159 C CA . LEU A 1 160 ? -2.825 2.252 -1.605 1.00 84.25 160 LEU A CA 1
ATOM 1160 C C . LEU A 1 160 ? -2.349 0.799 -1.603 1.00 84.25 160 LEU A C 1
ATOM 1162 O O . LEU A 1 160 ? -1.999 0.245 -0.559 1.00 84.25 160 LEU A O 1
ATOM 1166 N N . ASN A 1 161 ? -2.255 0.228 -2.800 1.00 88.88 161 ASN A N 1
ATOM 1167 C CA . ASN A 1 161 ? -1.448 -0.953 -3.060 1.00 88.88 161 ASN A CA 1
ATOM 1168 C C . ASN A 1 161 ? -0.357 -0.591 -4.068 1.00 88.88 161 ASN A C 1
ATOM 1170 O O . ASN A 1 161 ? -0.659 -0.038 -5.128 1.00 88.88 161 ASN A O 1
ATOM 1174 N N . THR A 1 162 ? 0.907 -0.858 -3.748 1.00 88.38 162 THR A N 1
ATOM 1175 C CA . THR A 1 162 ? 2.010 -0.661 -4.693 1.00 88.38 162 THR A CA 1
ATOM 1176 C C . THR A 1 162 ? 2.982 -1.813 -4.673 1.00 88.38 162 THR A C 1
ATOM 1178 O O . THR A 1 162 ? 3.194 -2.458 -3.650 1.00 88.38 162 THR A O 1
ATOM 1181 N N . GLN A 1 163 ? 3.656 -2.004 -5.798 1.00 91.50 163 GLN A N 1
ATOM 1182 C CA . GLN A 1 163 ? 4.851 -2.823 -5.862 1.00 91.50 163 GLN A CA 1
ATOM 1183 C C . GLN A 1 163 ? 5.885 -2.199 -6.783 1.00 91.50 163 GLN A C 1
ATOM 1185 O O . GLN A 1 163 ? 5.541 -1.544 -7.765 1.00 91.50 163 GLN A O 1
ATOM 1190 N N . THR A 1 164 ? 7.152 -2.431 -6.477 1.00 90.50 164 THR A N 1
ATOM 1191 C CA . THR A 1 164 ? 8.290 -2.078 -7.317 1.00 90.50 164 THR A CA 1
ATOM 1192 C C . THR A 1 164 ? 9.174 -3.305 -7.478 1.00 90.50 164 THR A C 1
ATOM 1194 O O . THR A 1 164 ? 9.564 -3.941 -6.500 1.00 90.50 164 THR A O 1
ATOM 1197 N N . THR A 1 165 ? 9.504 -3.642 -8.716 1.00 91.50 165 THR A N 1
ATOM 1198 C CA . THR A 1 165 ? 10.350 -4.783 -9.077 1.00 91.50 165 THR A CA 1
ATOM 1199 C C . THR A 1 165 ? 11.470 -4.338 -10.010 1.00 91.50 165 THR A C 1
ATOM 1201 O O . THR A 1 165 ? 11.510 -3.190 -10.460 1.00 91.50 165 THR A O 1
ATOM 1204 N N . SER A 1 166 ? 12.381 -5.253 -10.337 1.00 91.44 166 SER A N 1
ATOM 1205 C CA . SER A 1 166 ? 13.160 -5.149 -11.574 1.00 91.44 166 SER A CA 1
ATOM 1206 C C . SER A 1 166 ? 12.228 -5.185 -12.796 1.00 91.44 166 SER A C 1
ATOM 1208 O O . SER A 1 166 ? 11.015 -5.383 -12.662 1.00 91.44 166 SER A O 1
ATOM 1210 N N . LEU A 1 167 ? 12.775 -4.976 -13.997 1.00 91.94 167 LEU A N 1
ATOM 1211 C CA . LEU A 1 167 ? 11.981 -5.080 -15.220 1.00 91.94 167 LEU A CA 1
ATOM 1212 C C . LEU A 1 167 ? 11.307 -6.463 -15.307 1.00 91.94 167 LEU A C 1
ATOM 1214 O O . LEU A 1 167 ? 11.999 -7.476 -15.174 1.00 91.94 167 LEU A O 1
ATOM 1218 N N . PRO A 1 168 ? 9.978 -6.522 -15.499 1.00 92.50 168 PRO A N 1
ATOM 1219 C CA . PRO A 1 168 ? 9.260 -7.782 -15.528 1.00 92.50 168 PRO A CA 1
ATOM 1220 C C . PRO A 1 168 ? 9.652 -8.610 -16.750 1.00 92.50 168 PRO A C 1
ATOM 1222 O O . PRO A 1 168 ? 9.746 -8.107 -17.868 1.00 92.50 168 PRO A O 1
ATOM 1225 N N . THR A 1 169 ? 9.844 -9.906 -16.523 1.00 90.62 169 THR A N 1
ATOM 1226 C CA . THR A 1 169 ? 10.077 -10.919 -17.565 1.00 90.62 169 THR A CA 1
ATOM 1227 C C . THR A 1 169 ? 8.847 -11.797 -17.812 1.00 90.62 169 THR A C 1
ATOM 1229 O O . THR A 1 169 ? 8.855 -12.638 -18.705 1.00 90.62 169 THR A O 1
ATOM 1232 N N . ALA A 1 170 ? 7.784 -11.598 -17.028 1.00 92.06 170 ALA A N 1
ATOM 1233 C CA . ALA A 1 170 ? 6.518 -12.318 -17.090 1.00 92.06 170 ALA A CA 1
ATOM 1234 C C . ALA A 1 170 ? 5.350 -11.366 -16.784 1.00 92.06 170 ALA A C 1
ATOM 1236 O O . ALA A 1 170 ? 5.566 -10.238 -16.334 1.00 92.06 170 ALA A O 1
ATOM 1237 N N . THR A 1 171 ? 4.116 -11.838 -16.988 1.00 94.12 171 THR A N 1
ATOM 1238 C CA . THR A 1 171 ? 2.897 -11.091 -16.647 1.00 94.12 171 THR A CA 1
ATOM 1239 C C . THR A 1 171 ? 2.929 -10.607 -15.201 1.00 94.12 171 THR A C 1
ATOM 1241 O O . THR A 1 171 ? 3.057 -11.396 -14.260 1.00 94.12 171 THR A O 1
ATOM 1244 N N . VAL A 1 172 ? 2.759 -9.300 -15.025 1.00 94.75 172 VAL A N 1
ATOM 1245 C CA . VAL A 1 172 ? 2.815 -8.636 -13.728 1.00 94.75 172 VAL A CA 1
ATOM 1246 C C . VAL A 1 172 ? 1.536 -8.911 -12.946 1.00 94.75 172 VAL A C 1
ATOM 1248 O O . VAL A 1 172 ? 0.437 -8.545 -13.366 1.00 94.75 172 VAL A O 1
ATOM 1251 N N . LYS A 1 173 ? 1.702 -9.536 -11.781 1.00 94.56 173 LYS A N 1
ATOM 1252 C CA . LYS A 1 173 ? 0.649 -9.826 -10.800 1.00 94.56 173 LYS A CA 1
ATOM 1253 C C . LYS A 1 173 ? 0.970 -9.130 -9.472 1.00 94.56 173 LYS A C 1
ATOM 1255 O O . LYS A 1 173 ? 2.136 -8.775 -9.265 1.00 94.56 173 LYS A O 1
ATOM 1260 N N . PRO A 1 174 ? -0.023 -8.944 -8.587 1.00 95.12 174 PRO A N 1
ATOM 1261 C CA . PRO A 1 174 ? 0.225 -8.438 -7.245 1.00 95.12 174 PRO A CA 1
ATOM 1262 C C . PRO A 1 174 ? 1.189 -9.347 -6.483 1.00 95.12 174 PRO A C 1
ATOM 1264 O O . PRO A 1 174 ? 1.022 -10.567 -6.471 1.00 95.12 174 PRO A O 1
ATOM 1267 N N . LEU A 1 175 ? 2.186 -8.751 -5.837 1.00 95.00 175 LEU A N 1
ATOM 1268 C CA . LEU A 1 175 ? 3.118 -9.459 -4.959 1.00 95.00 175 LEU A CA 1
ATOM 1269 C C . LEU A 1 175 ? 2.592 -9.609 -3.531 1.00 95.00 175 LEU A C 1
ATOM 1271 O O . LEU A 1 175 ? 3.080 -10.464 -2.797 1.00 95.00 175 LEU A O 1
ATOM 1275 N N . LEU A 1 176 ? 1.645 -8.758 -3.128 1.00 95.38 176 LEU A N 1
ATOM 1276 C CA . LEU A 1 176 ? 1.170 -8.670 -1.754 1.00 95.38 176 LEU A CA 1
ATOM 1277 C C . LEU A 1 176 ? -0.289 -8.199 -1.696 1.00 95.38 176 LEU A C 1
ATOM 1279 O O . LEU A 1 176 ? -0.685 -7.291 -2.433 1.00 95.38 176 LEU A O 1
ATOM 1283 N N . SER A 1 177 ? -1.071 -8.781 -0.788 1.00 96.12 177 SER A N 1
ATOM 1284 C CA . SER A 1 177 ? -2.394 -8.275 -0.396 1.00 96.12 177 SER A CA 1
ATOM 1285 C C . SER A 1 177 ? -2.374 -7.665 1.011 1.00 96.12 177 SER A C 1
ATOM 1287 O O . SER A 1 177 ? -1.410 -7.815 1.769 1.00 96.12 177 SER A O 1
ATOM 1289 N N . ALA A 1 178 ? -3.452 -6.975 1.390 1.00 95.69 178 ALA A N 1
ATOM 1290 C CA . ALA A 1 178 ? -3.643 -6.549 2.775 1.00 95.69 178 ALA A CA 1
ATOM 1291 C C . ALA A 1 178 ? -3.790 -7.770 3.704 1.00 95.69 178 ALA A C 1
ATOM 1293 O O . ALA A 1 178 ? -3.957 -8.904 3.239 1.00 95.69 178 ALA A O 1
ATOM 1294 N N . VAL A 1 179 ? -3.688 -7.537 5.015 1.00 97.31 179 VAL A N 1
ATOM 1295 C CA . VAL A 1 179 ? -3.942 -8.579 6.022 1.00 97.31 179 VAL A CA 1
ATOM 1296 C C . VAL A 1 179 ? -5.410 -9.002 6.005 1.00 97.31 179 VAL A C 1
ATOM 1298 O O . VAL A 1 179 ? -6.274 -8.235 5.584 1.00 97.31 179 VAL A O 1
ATOM 1301 N N . GLN A 1 180 ? -5.690 -10.213 6.473 1.00 97.62 180 GLN A N 1
ATOM 1302 C CA . GLN A 1 180 ? -7.039 -10.772 6.501 1.00 97.62 180 GLN A CA 1
ATOM 1303 C C . GLN A 1 180 ? -7.611 -10.751 7.920 1.00 97.62 180 GLN A C 1
ATOM 1305 O O . GLN A 1 180 ? -6.862 -10.733 8.894 1.00 97.62 180 GLN A O 1
ATOM 1310 N N . ASN A 1 181 ? -8.941 -10.762 8.036 1.00 97.12 181 ASN A N 1
ATOM 1311 C CA . ASN A 1 181 ? -9.670 -10.892 9.304 1.00 97.12 181 ASN A CA 1
ATOM 1312 C C . ASN A 1 181 ? -9.103 -10.025 10.451 1.00 97.12 181 ASN A C 1
ATOM 1314 O O . ASN A 1 181 ? -8.784 -10.564 11.520 1.00 97.12 181 ASN A O 1
ATOM 1318 N N . PRO A 1 182 ? -8.911 -8.706 10.248 1.00 97.94 182 PRO A N 1
ATOM 1319 C CA . PRO A 1 182 ? -8.320 -7.861 11.268 1.00 97.94 182 PRO A CA 1
ATOM 1320 C C . PRO A 1 182 ? -9.260 -7.729 12.468 1.00 97.94 182 PRO A C 1
ATOM 1322 O O . PRO A 1 182 ? -10.469 -7.556 12.331 1.00 97.94 182 PRO A O 1
ATOM 1325 N N . LYS A 1 183 ? -8.687 -7.799 13.665 1.00 98.12 183 LYS A N 1
ATOM 1326 C CA . LYS A 1 183 ? -9.404 -7.808 14.936 1.00 98.12 183 LYS A CA 1
ATOM 1327 C C . LYS A 1 183 ? -8.802 -6.835 15.930 1.00 98.12 183 LYS A C 1
ATOM 1329 O O . LYS A 1 183 ? -7.586 -6.636 15.971 1.00 98.12 183 LYS A O 1
ATOM 1334 N N . ILE A 1 184 ? -9.656 -6.329 16.807 1.00 97.25 184 ILE A N 1
ATOM 1335 C CA . ILE A 1 184 ? -9.308 -5.525 17.971 1.00 97.25 184 ILE A CA 1
ATOM 1336 C C . ILE A 1 184 ? -9.915 -6.151 19.225 1.00 97.25 184 ILE A C 1
ATOM 1338 O O . ILE A 1 184 ? -11.123 -6.343 19.318 1.00 97.25 184 ILE A O 1
ATOM 1342 N N . ASN A 1 185 ? -9.067 -6.560 20.170 1.00 95.81 185 ASN A N 1
ATOM 1343 C CA . ASN A 1 185 ? -9.472 -7.323 21.359 1.00 95.81 185 ASN A CA 1
ATOM 1344 C C . ASN A 1 185 ? -10.375 -8.538 21.030 1.00 95.81 185 ASN A C 1
ATOM 1346 O O . ASN A 1 185 ? -11.274 -8.886 21.788 1.00 95.81 185 ASN A O 1
ATOM 1350 N N . GLY A 1 186 ? -10.137 -9.176 19.877 1.00 94.44 186 GLY A N 1
ATOM 1351 C CA . GLY A 1 186 ? -10.900 -10.328 19.384 1.00 94.44 186 GLY A CA 1
ATOM 1352 C C . GLY A 1 186 ? -12.163 -9.995 18.578 1.00 94.44 186 GLY A C 1
ATOM 1353 O O . GLY A 1 186 ? -12.659 -10.879 17.882 1.00 94.44 186 GLY A O 1
ATOM 1354 N N . ALA A 1 187 ? -12.648 -8.751 18.611 1.00 96.00 187 ALA A N 1
ATOM 1355 C CA . ALA A 1 187 ? -13.766 -8.282 17.791 1.00 96.00 187 ALA A CA 1
ATOM 1356 C C . ALA A 1 187 ? -13.296 -7.845 16.396 1.00 96.00 187 ALA A C 1
ATOM 1358 O O . ALA A 1 187 ? -12.135 -7.486 16.230 1.00 96.00 187 ALA A O 1
ATOM 1359 N N . ASP A 1 188 ? -14.186 -7.858 15.404 1.00 96.81 188 ASP A N 1
ATOM 1360 C CA . ASP A 1 188 ? -13.889 -7.413 14.036 1.00 96.81 188 ASP A CA 1
ATOM 1361 C C . ASP A 1 188 ? -13.505 -5.921 13.991 1.00 96.81 188 ASP A C 1
ATOM 1363 O O . ASP A 1 188 ? -14.246 -5.059 14.464 1.00 96.81 188 ASP A O 1
ATOM 1367 N N . LEU A 1 189 ? -12.344 -5.615 13.404 1.00 96.75 189 LEU A N 1
ATOM 1368 C CA . LEU A 1 189 ? -11.804 -4.258 13.286 1.00 96.75 189 LEU A CA 1
ATOM 1369 C C . LEU A 1 189 ? -12.590 -3.388 12.284 1.00 96.75 189 LEU A C 1
ATOM 1371 O O . LEU A 1 189 ? -12.489 -2.157 12.318 1.00 96.75 189 LEU A O 1
ATOM 1375 N N . PHE A 1 190 ? -13.375 -3.997 11.394 1.00 96.62 190 PHE A N 1
ATOM 1376 C CA . PHE A 1 190 ? -14.235 -3.284 10.445 1.00 96.62 190 PHE A CA 1
ATOM 1377 C C . PHE A 1 190 ? -15.609 -2.926 11.008 1.00 96.62 190 PHE A C 1
ATOM 1379 O O . PHE A 1 190 ? -16.362 -2.196 10.365 1.00 96.62 190 PHE A O 1
ATOM 1386 N N . THR A 1 191 ? -15.918 -3.361 12.227 1.00 95.50 191 THR A N 1
ATOM 1387 C CA . THR A 1 191 ? -17.133 -2.962 12.931 1.00 95.50 191 THR A CA 1
ATOM 1388 C C . THR A 1 191 ? -16.817 -1.812 13.886 1.00 95.50 191 THR A C 1
ATOM 1390 O O . THR A 1 191 ? -15.948 -1.922 14.749 1.00 95.50 191 THR A O 1
ATOM 1393 N N . ALA A 1 192 ? -17.519 -0.684 13.733 1.00 92.62 192 ALA A N 1
ATOM 1394 C CA . ALA A 1 192 ? -17.379 0.440 14.657 1.00 92.62 192 ALA A CA 1
ATOM 1395 C C . ALA A 1 192 ? -17.805 0.016 16.067 1.00 92.62 192 ALA A C 1
ATOM 1397 O O . ALA A 1 192 ? -18.800 -0.690 16.240 1.00 92.62 192 ALA A O 1
ATOM 1398 N N . GLY A 1 193 ? -17.073 0.460 17.084 1.00 91.12 193 GLY A N 1
ATOM 1399 C CA . GLY A 1 193 ? -17.332 0.008 18.443 1.00 91.12 193 GLY A CA 1
ATOM 1400 C C . GLY A 1 193 ? -16.608 0.808 19.509 1.00 91.12 193 GLY A C 1
ATOM 1401 O O . GLY A 1 193 ? -15.820 1.713 19.223 1.00 91.12 193 GLY A O 1
ATOM 1402 N N . THR A 1 194 ? -16.895 0.439 20.751 1.00 93.50 194 THR A N 1
ATOM 1403 C CA . THR A 1 194 ? -16.286 1.023 21.941 1.00 93.50 194 THR A CA 1
ATOM 1404 C C . THR A 1 194 ? -15.499 -0.041 22.688 1.00 93.50 194 THR A C 1
ATOM 1406 O O . THR A 1 194 ? -15.999 -1.144 22.908 1.00 93.50 194 THR A O 1
ATOM 1409 N N . ILE A 1 195 ? -14.280 0.294 23.100 1.00 93.56 195 ILE A N 1
ATOM 1410 C CA . ILE A 1 195 ? -13.427 -0.559 23.925 1.00 93.56 195 ILE A CA 1
ATOM 1411 C C . ILE A 1 195 ? -13.294 0.076 25.297 1.00 93.56 195 ILE A C 1
ATOM 1413 O O . ILE A 1 195 ? -12.859 1.218 25.409 1.00 93.56 195 ILE A O 1
ATOM 1417 N N . ASN A 1 196 ? -13.635 -0.696 26.325 1.00 90.69 196 ASN A N 1
ATOM 1418 C CA . ASN A 1 196 ? -13.439 -0.300 27.711 1.00 90.69 196 ASN A CA 1
ATOM 1419 C C . ASN A 1 196 ? -12.000 -0.631 28.120 1.00 90.69 196 ASN A C 1
ATOM 1421 O O . ASN A 1 196 ? -11.617 -1.803 28.172 1.00 90.69 196 ASN A O 1
ATOM 1425 N N . GLY A 1 197 ? -11.212 0.396 28.408 1.00 85.88 197 GLY A N 1
ATOM 1426 C CA . GLY A 1 197 ? -9.804 0.311 28.764 1.00 85.88 197 GLY A CA 1
ATOM 1427 C C . GLY A 1 197 ? -8.853 0.652 27.616 1.00 85.88 197 GLY A C 1
ATOM 1428 O O . GLY A 1 197 ? -9.153 0.528 26.432 1.00 85.88 197 GLY A O 1
ATOM 1429 N N . THR A 1 198 ? -7.642 1.063 27.987 1.00 83.69 198 THR A N 1
ATOM 1430 C CA . THR A 1 198 ? -6.576 1.449 27.046 1.00 83.69 198 THR A CA 1
ATOM 1431 C C . THR A 1 198 ? -5.690 0.276 26.620 1.00 83.69 198 THR A C 1
ATOM 1433 O O . THR A 1 198 ? -4.830 0.434 25.754 1.00 83.69 198 THR A O 1
ATOM 1436 N N . ALA A 1 199 ? -5.903 -0.911 27.198 1.00 89.56 199 ALA A N 1
ATOM 1437 C CA . ALA A 1 199 ? -5.236 -2.144 26.803 1.00 89.56 199 ALA A CA 1
ATOM 1438 C C . ALA A 1 199 ? -5.863 -2.682 25.508 1.00 89.56 199 ALA A C 1
ATOM 1440 O O . ALA A 1 199 ? -6.862 -3.404 25.517 1.00 89.56 199 ALA A O 1
ATOM 1441 N N . VAL A 1 200 ? -5.267 -2.301 24.381 1.00 95.38 200 VAL A N 1
ATOM 1442 C CA . VAL A 1 200 ? -5.724 -2.693 23.047 1.00 95.38 200 VAL A CA 1
ATOM 1443 C C . VAL A 1 200 ? -4.717 -3.641 22.415 1.00 95.38 200 VAL A C 1
ATOM 1445 O O . VAL A 1 200 ? -3.532 -3.332 22.309 1.00 95.38 200 VAL A O 1
ATOM 1448 N N . THR A 1 201 ? -5.198 -4.792 21.959 1.00 96.94 201 THR A N 1
ATOM 1449 C CA . THR A 1 201 ? -4.438 -5.728 21.132 1.00 96.94 201 THR A CA 1
ATOM 1450 C C . THR A 1 201 ? -5.080 -5.826 19.761 1.00 96.94 201 THR A C 1
ATOM 1452 O O . THR A 1 201 ? -6.258 -6.158 19.630 1.00 96.94 201 THR A O 1
ATOM 1455 N N . LEU A 1 202 ? -4.279 -5.551 18.737 1.00 98.25 202 LEU A N 1
ATOM 1456 C CA . LEU A 1 202 ? -4.633 -5.778 17.345 1.00 98.25 202 LEU A CA 1
ATOM 1457 C C . LEU A 1 202 ? -4.099 -7.146 16.920 1.00 98.25 202 LEU A C 1
ATOM 1459 O O . LEU A 1 202 ? -3.002 -7.553 17.315 1.00 98.25 202 LEU A O 1
ATOM 1463 N N . SER A 1 203 ? -4.878 -7.865 16.122 1.00 98.56 203 SER A N 1
ATOM 1464 C CA . SER A 1 203 ? -4.484 -9.157 15.550 1.00 98.56 203 SER A CA 1
ATOM 1465 C C . SER A 1 203 ? -5.118 -9.348 14.182 1.00 98.56 203 SER A C 1
ATOM 1467 O O . SER A 1 203 ? -6.126 -8.715 13.886 1.00 98.56 203 SER A O 1
ATOM 1469 N N . TRP A 1 204 ? -4.518 -10.168 13.336 1.00 98.50 204 TRP A N 1
ATOM 1470 C CA . TRP A 1 204 ? -4.995 -10.427 11.981 1.00 98.50 204 TRP A CA 1
ATOM 1471 C C . TRP A 1 204 ? -4.474 -11.775 11.486 1.00 98.50 204 TRP A C 1
ATOM 1473 O O . TRP A 1 204 ? -3.578 -12.373 12.085 1.00 98.50 204 TRP A O 1
ATOM 1483 N N . ASP A 1 205 ? -5.014 -12.229 10.366 1.00 98.25 205 ASP A N 1
ATOM 1484 C CA . ASP A 1 205 ? -4.473 -13.340 9.597 1.00 98.25 205 ASP A CA 1
ATOM 1485 C C . ASP A 1 205 ? -3.507 -12.809 8.518 1.00 98.25 205 ASP A C 1
ATOM 1487 O O . ASP A 1 205 ? -3.650 -11.668 8.053 1.00 98.25 205 ASP A O 1
ATOM 1491 N N . PRO A 1 206 ? -2.498 -13.598 8.103 1.00 97.31 206 PRO A N 1
ATOM 1492 C CA . PRO A 1 206 ? -1.574 -13.195 7.047 1.00 97.31 206 PRO A CA 1
ATOM 1493 C C . PRO A 1 206 ? -2.285 -12.813 5.735 1.00 97.31 206 PRO A C 1
ATOM 1495 O O . PRO A 1 206 ? -3.391 -13.293 5.466 1.00 97.31 206 PRO A O 1
ATOM 1498 N N . PRO A 1 207 ? -1.645 -11.994 4.881 1.00 97.38 207 PRO A N 1
ATOM 1499 C CA . PRO A 1 207 ? -2.117 -11.734 3.525 1.00 97.38 207 PRO A CA 1
ATOM 1500 C C . PRO A 1 207 ? -2.447 -13.009 2.740 1.00 97.38 207 PRO A C 1
ATOM 1502 O O . PRO A 1 207 ? -1.743 -14.011 2.847 1.00 97.38 207 PRO A O 1
ATOM 1505 N N . ALA A 1 208 ? -3.499 -12.959 1.917 1.00 96.06 208 ALA A N 1
ATOM 1506 C CA . ALA A 1 208 ? -3.853 -14.047 1.003 1.00 96.06 208 ALA A CA 1
ATOM 1507 C C . ALA A 1 208 ? -2.815 -14.217 -0.118 1.00 96.06 208 ALA A C 1
ATOM 1509 O O . ALA A 1 208 ? -2.640 -15.311 -0.654 1.00 96.06 208 ALA A O 1
ATOM 1510 N N . ILE A 1 209 ? -2.138 -13.124 -0.481 1.00 96.31 209 ILE A N 1
ATOM 1511 C CA . ILE A 1 209 ? -1.095 -13.090 -1.504 1.00 96.31 209 ILE A CA 1
ATOM 1512 C C . ILE A 1 209 ? 0.192 -12.581 -0.869 1.00 96.31 209 ILE A C 1
ATOM 1514 O O . ILE A 1 209 ? 0.206 -11.498 -0.284 1.00 96.31 209 ILE A O 1
ATOM 1518 N N . GLY A 1 210 ? 1.273 -13.335 -1.066 1.00 94.69 210 GLY A N 1
ATOM 1519 C CA . GLY A 1 210 ? 2.616 -12.971 -0.627 1.00 94.69 210 GLY A CA 1
ATOM 1520 C C . GLY A 1 210 ? 2.871 -13.205 0.860 1.00 94.69 210 GLY A C 1
ATOM 1521 O O . GLY A 1 210 ? 1.959 -13.407 1.657 1.00 94.69 210 GLY A O 1
ATOM 1522 N N . THR A 1 211 ? 4.148 -13.149 1.231 1.00 95.12 211 THR A N 1
ATOM 1523 C CA . THR A 1 211 ? 4.594 -13.263 2.622 1.00 95.12 211 THR A CA 1
ATOM 1524 C C . THR A 1 211 ? 5.259 -11.950 3.016 1.00 95.12 211 THR A C 1
ATOM 1526 O O . THR A 1 211 ? 6.354 -11.666 2.525 1.00 95.12 211 THR A O 1
ATOM 1529 N N . PRO A 1 212 ? 4.623 -11.121 3.858 1.00 93.75 212 PRO A N 1
ATOM 1530 C CA . PRO A 1 212 ? 5.222 -9.867 4.279 1.00 93.75 212 PRO A CA 1
ATOM 1531 C C . PRO A 1 212 ? 6.448 -10.124 5.160 1.00 93.75 212 PRO A C 1
ATOM 1533 O O . PRO A 1 212 ? 6.466 -11.057 5.962 1.00 93.75 212 PRO A O 1
ATOM 1536 N N . PHE A 1 213 ? 7.460 -9.263 5.054 1.00 90.44 213 PHE A N 1
ATOM 1537 C CA . PHE A 1 213 ? 8.597 -9.281 5.982 1.00 90.44 213 PHE A CA 1
ATOM 1538 C C . PHE A 1 213 ? 8.247 -8.630 7.329 1.00 90.44 213 PHE A C 1
ATOM 1540 O O . PHE A 1 213 ? 8.959 -8.813 8.317 1.00 90.44 213 PHE A O 1
ATOM 1547 N N . GLY A 1 214 ? 7.162 -7.853 7.356 1.00 93.12 214 GLY A N 1
ATOM 1548 C CA . GLY A 1 214 ? 6.619 -7.213 8.540 1.00 93.12 214 GLY A CA 1
ATOM 1549 C C . GLY A 1 214 ? 5.361 -6.404 8.239 1.00 93.12 214 GLY A C 1
ATOM 1550 O O . GLY A 1 214 ? 4.924 -6.264 7.092 1.00 93.12 214 GLY A O 1
ATOM 1551 N N . TYR A 1 215 ? 4.796 -5.860 9.306 1.00 93.94 215 TYR A N 1
ATOM 1552 C CA . TYR A 1 215 ? 3.590 -5.053 9.310 1.00 93.94 215 TYR A CA 1
ATOM 1553 C C . TYR A 1 215 ? 3.868 -3.715 9.978 1.00 93.94 215 TYR A C 1
ATOM 1555 O O . TYR A 1 215 ? 4.664 -3.628 10.918 1.00 93.94 215 TYR A O 1
ATOM 1563 N N . ALA A 1 216 ? 3.161 -2.687 9.529 1.00 92.50 216 ALA A N 1
ATOM 1564 C CA . ALA A 1 216 ? 3.124 -1.391 10.184 1.00 92.50 216 ALA A CA 1
ATOM 1565 C C . ALA A 1 216 ? 1.686 -1.024 10.549 1.00 92.50 216 ALA A C 1
ATOM 1567 O O . ALA A 1 216 ? 0.766 -1.257 9.767 1.00 92.50 216 ALA A O 1
ATOM 1568 N N . VAL A 1 217 ? 1.501 -0.443 11.729 1.00 94.19 217 VAL A N 1
ATOM 1569 C CA . VAL A 1 217 ? 0.210 0.012 12.243 1.00 94.19 217 VAL A CA 1
ATOM 1570 C C . VAL A 1 217 ? 0.303 1.500 12.529 1.00 94.19 217 VAL A C 1
ATOM 1572 O O . VAL A 1 217 ? 0.985 1.904 13.473 1.00 94.19 217 VAL A O 1
ATOM 1575 N N . ALA A 1 218 ? -0.376 2.319 11.727 1.00 92.69 218 ALA A N 1
ATOM 1576 C CA . ALA A 1 218 ? -0.591 3.718 12.078 1.00 92.69 218 ALA A CA 1
ATOM 1577 C C . ALA A 1 218 ? -1.844 3.863 12.930 1.00 92.69 218 ALA A C 1
ATOM 1579 O O . ALA A 1 218 ? -2.912 3.355 12.589 1.00 92.69 218 ALA A O 1
ATOM 1580 N N . ILE A 1 219 ? -1.689 4.601 14.022 1.00 92.12 219 ILE A N 1
ATOM 1581 C CA . ILE A 1 219 ? -2.773 5.034 14.890 1.00 92.12 219 ILE A CA 1
ATOM 1582 C C . ILE A 1 219 ? -3.100 6.466 14.492 1.00 92.12 219 ILE A C 1
ATOM 1584 O O . ILE A 1 219 ? -2.234 7.346 14.544 1.00 92.12 219 ILE A O 1
ATOM 1588 N N . MET A 1 220 ? -4.342 6.692 14.084 1.00 89.88 220 MET A N 1
ATOM 1589 C CA . MET A 1 220 ? -4.835 8.009 13.711 1.00 89.88 220 MET A CA 1
ATOM 1590 C C . MET A 1 220 ? -5.835 8.499 14.746 1.00 89.88 220 MET A C 1
ATOM 1592 O O . MET A 1 220 ? -6.698 7.740 15.182 1.00 89.88 220 MET A O 1
ATOM 1596 N N . SER A 1 221 ? -5.748 9.776 15.108 1.00 88.00 221 SER A N 1
ATOM 1597 C CA . SER A 1 221 ? -6.700 10.413 16.023 1.00 88.00 221 SER A CA 1
ATOM 1598 C C . SER A 1 221 ? -7.190 11.751 15.465 1.00 88.00 221 SER A C 1
ATOM 1600 O O . SER A 1 221 ? -6.480 12.357 14.654 1.00 88.00 221 SER A O 1
ATOM 1602 N N . PRO A 1 222 ? -8.391 12.212 15.860 1.00 82.69 222 PRO A N 1
ATOM 1603 C CA . PRO A 1 222 ? -8.903 13.513 15.479 1.00 82.69 222 PRO A CA 1
ATOM 1604 C C . PRO A 1 222 ? -7.988 14.606 16.022 1.00 82.69 222 PRO A C 1
ATOM 1606 O O . PRO A 1 222 ? -7.829 14.745 17.236 1.00 82.69 222 PRO A O 1
ATOM 1609 N N . THR A 1 223 ? -7.407 15.403 15.136 1.00 74.12 223 THR A N 1
ATOM 1610 C CA . THR A 1 223 ? -6.732 16.643 15.508 1.00 74.12 223 THR A CA 1
ATOM 1611 C C . THR A 1 223 ? -7.345 17.801 14.736 1.00 74.12 223 THR A C 1
ATOM 1613 O O . THR A 1 223 ? -7.817 17.660 13.604 1.00 74.12 223 THR A O 1
ATOM 1616 N N . THR A 1 224 ? -7.394 18.964 15.375 1.00 68.88 224 THR A N 1
ATOM 1617 C CA . THR A 1 224 ? -7.638 20.220 14.676 1.00 68.88 224 THR A CA 1
ATOM 1618 C C . THR A 1 224 ? -6.362 20.566 13.926 1.00 68.88 224 THR A C 1
ATOM 1620 O O . THR A 1 224 ? -5.300 20.704 14.537 1.00 68.88 224 THR A O 1
ATOM 1623 N N . SER A 1 225 ? -6.435 20.705 12.602 1.00 57.47 225 SER A N 1
ATOM 1624 C CA . SER A 1 225 ? -5.306 21.287 11.877 1.00 57.47 225 SER A CA 1
ATOM 1625 C C . SER A 1 225 ? -5.074 22.695 12.434 1.00 57.47 225 SER A C 1
ATOM 1627 O O . SER A 1 225 ? -6.024 23.487 12.430 1.00 57.47 225 SER A O 1
ATOM 1629 N N . PRO A 1 226 ? -3.862 23.046 12.904 1.00 47.31 226 PRO A N 1
ATOM 1630 C CA . PRO A 1 226 ? -3.569 24.426 13.231 1.00 47.31 226 PRO A CA 1
ATOM 1631 C C . PRO A 1 226 ? -3.677 25.213 11.926 1.00 47.31 226 PRO A C 1
ATOM 1633 O O . PRO A 1 226 ? -2.847 25.085 11.027 1.00 47.31 226 PRO A O 1
ATOM 1636 N N . VAL A 1 227 ? -4.741 26.002 11.786 1.00 47.59 227 VAL A N 1
ATOM 1637 C CA . VAL A 1 227 ? -4.722 27.125 10.853 1.00 47.59 227 VAL A CA 1
ATOM 1638 C C . VAL A 1 227 ? -3.525 27.958 11.285 1.00 47.59 227 VAL A C 1
ATOM 1640 O O . VAL A 1 227 ? -3.390 28.235 12.478 1.00 47.59 227 VAL A O 1
ATOM 1643 N N . GLY A 1 228 ? -2.633 28.305 10.353 1.00 37.78 228 GLY A N 1
ATOM 1644 C CA . GLY A 1 228 ? -1.566 29.252 10.641 1.00 37.78 228 GLY A CA 1
ATOM 1645 C C . GLY A 1 228 ? -2.204 30.484 11.266 1.00 37.78 228 GLY A C 1
ATOM 1646 O O . GLY A 1 228 ? -2.908 31.231 10.589 1.00 37.78 228 GLY A O 1
ATOM 1647 N N . THR A 1 229 ? -2.035 30.658 12.574 1.00 34.22 229 THR A N 1
ATOM 1648 C CA . THR A 1 229 ? -2.444 31.873 13.254 1.00 34.22 229 THR A CA 1
ATOM 1649 C C . THR A 1 229 ? -1.543 32.953 12.690 1.00 34.22 229 THR A C 1
ATOM 1651 O O . THR A 1 229 ? -0.399 33.093 13.119 1.00 34.22 229 THR A O 1
ATOM 1654 N N . SER A 1 230 ? -2.016 33.702 11.694 1.00 32.91 230 SER A N 1
ATOM 1655 C CA . SER A 1 230 ? -1.458 35.028 11.491 1.00 32.91 230 SER A CA 1
ATOM 1656 C C . SER A 1 230 ? -1.721 35.749 12.802 1.00 32.91 230 SER A C 1
ATOM 1658 O O . SER A 1 230 ? -2.880 35.960 13.161 1.00 32.91 230 SER A O 1
ATOM 1660 N N . LEU A 1 231 ? -0.664 36.048 13.557 1.00 30.02 231 LEU A N 1
ATOM 1661 C CA . LEU A 1 231 ? -0.748 36.994 14.657 1.00 30.02 231 LEU A CA 1
ATOM 1662 C C . LEU A 1 231 ? -1.299 38.281 14.046 1.00 30.02 231 LEU A C 1
ATOM 1664 O O . LEU A 1 231 ? -0.586 39.007 13.355 1.00 30.02 231 LEU A O 1
ATOM 1668 N N . VAL A 1 232 ? -2.592 38.531 14.233 1.00 33.00 232 VAL A N 1
ATOM 1669 C CA . VAL A 1 232 ? -3.156 39.853 14.009 1.00 33.00 232 VAL A CA 1
ATOM 1670 C C . VAL A 1 232 ? -2.592 40.690 15.142 1.00 33.00 232 VAL A C 1
ATOM 1672 O O . VAL A 1 232 ? -3.136 40.731 16.242 1.00 33.00 232 VAL A O 1
ATOM 1675 N N . GLY A 1 233 ? -1.431 41.294 14.897 1.00 29.89 233 GLY A N 1
ATOM 1676 C CA . GLY A 1 233 ? -0.986 42.408 15.705 1.00 29.89 233 GLY A CA 1
ATOM 1677 C C . GLY A 1 233 ? -2.035 43.499 15.552 1.00 29.89 233 GLY A C 1
ATOM 1678 O O . GLY A 1 233 ? -2.208 44.045 14.464 1.00 29.89 233 GLY A O 1
ATOM 1679 N N . THR A 1 234 ? -2.757 43.814 16.622 1.00 31.14 234 THR A N 1
ATOM 1680 C CA . THR A 1 234 ? -3.381 45.129 16.747 1.00 31.14 234 THR A CA 1
ATOM 1681 C C . THR A 1 234 ? -2.246 46.145 16.707 1.00 31.14 234 THR A C 1
ATOM 1683 O O . THR A 1 234 ? -1.566 46.349 17.711 1.00 31.14 234 THR A O 1
ATOM 1686 N N . LEU A 1 235 ? -1.980 46.724 15.536 1.00 28.94 235 LEU A N 1
ATOM 1687 C CA . LEU A 1 235 ? -1.109 47.887 15.432 1.00 28.94 235 LEU A CA 1
ATOM 1688 C C . LEU A 1 235 ? -1.798 49.027 16.197 1.00 28.94 235 LEU A C 1
ATOM 1690 O O . LEU A 1 235 ? -2.934 49.372 15.858 1.00 28.94 235 LEU A O 1
ATOM 1694 N N . PRO A 1 236 ? -1.165 49.609 17.231 1.00 30.62 236 PRO A N 1
ATOM 1695 C CA . PRO A 1 236 ? -1.623 50.877 17.772 1.00 30.62 236 PRO A CA 1
ATOM 1696 C C . PRO A 1 236 ? -1.610 51.904 16.641 1.00 30.62 236 PRO A C 1
ATOM 1698 O O . PRO A 1 236 ? -0.727 51.870 15.782 1.00 30.62 236 PRO A O 1
ATOM 1701 N N . VAL A 1 237 ? -2.581 52.816 16.642 1.00 34.78 237 VAL A N 1
ATOM 1702 C CA . VAL A 1 237 ? -2.613 53.944 15.707 1.00 34.78 237 VAL A CA 1
ATOM 1703 C C . VAL A 1 237 ? -1.303 54.721 15.848 1.00 34.78 237 VAL A C 1
ATOM 1705 O O . VAL A 1 237 ? -1.073 55.414 16.834 1.00 34.78 237 VAL A O 1
ATOM 1708 N N . GLY A 1 238 ? -0.433 54.562 14.860 1.00 29.89 238 GLY A N 1
ATOM 1709 C CA . GLY A 1 238 ? 0.857 55.217 14.759 1.00 29.89 238 GLY A CA 1
ATOM 1710 C C . GLY A 1 238 ? 1.251 55.247 13.292 1.00 29.89 238 GLY A C 1
ATOM 1711 O O . GLY A 1 238 ? 1.203 54.232 12.603 1.00 29.89 238 GLY A O 1
ATOM 1712 N N . THR A 1 239 ? 1.560 56.440 12.801 1.00 30.77 239 THR A N 1
ATOM 1713 C CA . THR A 1 239 ? 1.990 56.736 11.431 1.00 30.77 239 THR A CA 1
ATOM 1714 C C . THR A 1 239 ? 3.010 55.721 10.906 1.00 30.77 239 THR A C 1
ATOM 1716 O O . THR A 1 239 ? 4.113 55.621 11.441 1.00 30.77 239 THR A O 1
ATOM 1719 N N . LEU A 1 240 ? 2.656 54.995 9.840 1.00 30.25 240 LEU A N 1
ATOM 1720 C CA . LEU A 1 240 ? 3.586 54.150 9.089 1.00 30.25 240 LEU A CA 1
ATOM 1721 C C . LEU A 1 240 ? 4.568 55.036 8.302 1.00 30.25 240 LEU A C 1
ATOM 1723 O O . LEU A 1 240 ? 4.115 55.900 7.546 1.00 30.25 240 LEU A O 1
ATOM 1727 N N . PRO A 1 241 ? 5.893 54.829 8.411 1.00 28.92 241 PRO A N 1
ATOM 1728 C CA . PRO A 1 241 ? 6.822 55.393 7.451 1.00 28.92 241 PRO A CA 1
ATOM 1729 C C . PRO A 1 241 ? 6.646 54.671 6.112 1.00 28.92 241 PRO A C 1
ATOM 1731 O O . PRO A 1 241 ? 6.538 53.445 6.055 1.00 28.92 241 PRO A O 1
ATOM 1734 N N . VAL A 1 242 ? 6.610 55.447 5.029 1.00 32.25 242 VAL A N 1
ATOM 1735 C CA . VAL A 1 242 ? 6.592 54.937 3.656 1.00 32.25 242 VAL A CA 1
ATOM 1736 C C . VAL A 1 242 ? 7.890 54.166 3.413 1.00 32.25 242 VAL A C 1
ATOM 1738 O O . VAL A 1 242 ? 8.951 54.747 3.207 1.00 32.25 242 VAL A O 1
ATOM 1741 N N . GLY A 1 243 ? 7.788 52.843 3.461 1.00 30.12 243 GLY A N 1
ATOM 1742 C CA . GLY A 1 243 ? 8.819 51.892 3.079 1.00 30.12 243 GLY A CA 1
ATOM 1743 C C . GLY A 1 243 ? 8.131 50.661 2.504 1.00 30.12 243 GLY A C 1
ATOM 1744 O O . GLY A 1 243 ? 7.328 50.018 3.172 1.00 30.12 243 GLY A O 1
ATOM 1745 N N . THR A 1 244 ? 8.386 50.391 1.229 1.00 38.66 244 THR A N 1
ATOM 1746 C CA . THR A 1 244 ? 7.822 49.302 0.415 1.00 38.66 244 THR A CA 1
ATOM 1747 C C . THR A 1 244 ? 7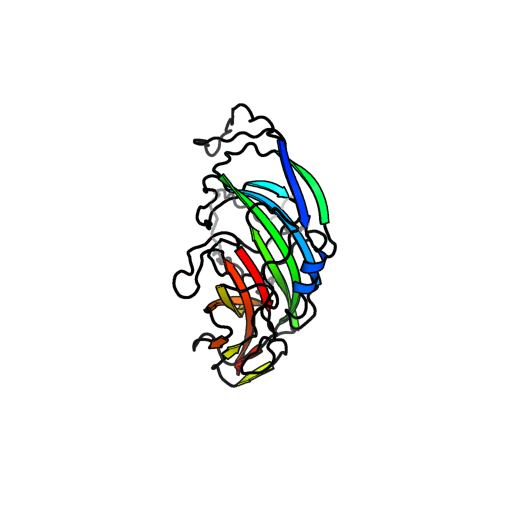.820 47.930 1.100 1.00 38.66 244 THR A C 1
ATOM 1749 O O . THR A 1 244 ? 8.890 47.482 1.512 1.00 38.66 244 THR A O 1
ATOM 1752 N N . PRO A 1 245 ? 6.698 47.182 1.066 1.00 36.69 245 PRO A N 1
ATOM 1753 C CA . PRO A 1 245 ? 6.729 45.735 1.199 1.00 36.69 245 PRO A CA 1
ATOM 1754 C C . PRO A 1 245 ? 6.335 45.042 -0.111 1.00 36.69 245 PRO A C 1
ATOM 1756 O O . PRO A 1 245 ? 5.244 45.222 -0.651 1.00 36.69 245 PRO A O 1
ATOM 1759 N N . GLN A 1 246 ? 7.236 44.185 -0.586 1.00 38.28 246 GLN A N 1
ATOM 1760 C CA . GLN A 1 246 ? 6.931 43.120 -1.530 1.00 38.28 246 GLN A CA 1
ATOM 1761 C C . GLN A 1 246 ? 6.317 41.969 -0.718 1.00 38.28 246 GLN A C 1
ATOM 1763 O O . GLN A 1 246 ? 7.020 41.231 -0.034 1.00 38.28 246 GLN A O 1
ATOM 1768 N N . GLY A 1 247 ? 4.991 41.863 -0.738 1.00 28.97 247 GLY A N 1
ATOM 1769 C CA . GLY A 1 247 ? 4.242 40.793 -0.085 1.00 28.97 247 GLY A CA 1
ATOM 1770 C C . GLY A 1 247 ? 2.900 40.602 -0.779 1.00 28.97 247 GLY A C 1
ATOM 1771 O O . GLY A 1 247 ? 2.002 41.428 -0.643 1.00 28.97 247 GLY A O 1
ATOM 1772 N N . THR A 1 248 ? 2.780 39.536 -1.568 1.00 26.88 248 THR A N 1
ATOM 1773 C CA . THR A 1 248 ? 1.557 39.182 -2.297 1.00 26.88 248 THR A CA 1
ATOM 1774 C C . THR A 1 248 ? 0.487 38.706 -1.315 1.00 26.88 248 THR A C 1
ATOM 1776 O O . THR A 1 248 ? 0.610 37.626 -0.741 1.00 26.88 248 THR A O 1
ATOM 1779 N N . ILE A 1 249 ? -0.582 39.484 -1.140 1.00 28.41 249 ILE A N 1
ATOM 1780 C CA . ILE A 1 249 ? -1.809 39.023 -0.481 1.00 28.41 249 ILE A CA 1
ATOM 1781 C C . ILE A 1 249 ? -2.618 38.228 -1.513 1.00 28.41 249 ILE A C 1
ATOM 1783 O O . ILE A 1 249 ? -3.050 38.784 -2.521 1.00 28.41 249 ILE A O 1
ATOM 1787 N N . ILE A 1 250 ? -2.832 36.931 -1.269 1.00 25.72 250 ILE A N 1
ATOM 1788 C CA . ILE A 1 250 ? -3.810 36.121 -2.009 1.00 25.72 250 ILE A CA 1
ATOM 1789 C C . ILE A 1 250 ? -5.069 36.025 -1.147 1.00 25.72 250 ILE A C 1
ATOM 1791 O O . ILE A 1 250 ? -5.123 35.269 -0.182 1.00 25.72 250 ILE A O 1
ATOM 1795 N N . GLY A 1 251 ? -6.076 36.817 -1.496 1.00 30.88 251 GLY A N 1
ATOM 1796 C CA . GLY A 1 251 ? -7.410 36.774 -0.911 1.00 30.88 251 GLY A CA 1
ATOM 1797 C C . GLY A 1 251 ? -8.347 37.670 -1.709 1.00 30.88 251 GLY A C 1
ATOM 1798 O O . GLY A 1 251 ? -7.944 38.745 -2.151 1.00 30.88 251 GLY A O 1
ATOM 1799 N N . THR A 1 252 ? -9.575 37.211 -1.946 1.00 28.92 252 THR A N 1
ATOM 1800 C CA . THR A 1 252 ? -10.586 37.944 -2.715 1.00 28.92 252 THR A CA 1
ATOM 1801 C C . THR A 1 252 ? -10.885 39.280 -2.036 1.00 28.92 252 THR A C 1
ATOM 1803 O O . THR A 1 252 ? -11.515 39.322 -0.981 1.00 28.92 252 THR A O 1
ATOM 1806 N N . VAL A 1 253 ? -10.420 40.379 -2.632 1.00 28.64 253 VAL A N 1
ATOM 1807 C CA . VAL A 1 253 ? -10.758 41.734 -2.192 1.00 28.64 253 VAL A CA 1
ATOM 1808 C C . VAL A 1 253 ? -12.213 41.993 -2.576 1.00 28.64 253 VAL A C 1
ATOM 1810 O O . VAL A 1 253 ? -12.554 41.997 -3.758 1.00 28.64 253 VAL A O 1
ATOM 1813 N N . GLY A 1 254 ? -13.081 42.191 -1.583 1.00 28.98 254 GLY A N 1
ATOM 1814 C CA . GLY A 1 254 ? -14.430 42.697 -1.819 1.00 28.98 254 GLY A CA 1
ATOM 1815 C C . GLY A 1 254 ? -14.351 44.083 -2.461 1.00 28.98 254 GLY A C 1
ATOM 1816 O O . GLY A 1 254 ? -13.702 44.982 -1.930 1.00 28.98 254 GLY A O 1
ATOM 1817 N N . THR A 1 255 ? -14.971 44.253 -3.626 1.00 25.55 255 THR A N 1
ATOM 1818 C CA . THR A 1 255 ? -15.038 45.538 -4.329 1.00 25.55 255 THR A CA 1
ATOM 1819 C C . THR A 1 255 ? -15.907 46.520 -3.545 1.00 25.55 255 THR A C 1
ATOM 1821 O O . THR A 1 255 ? -17.109 46.299 -3.409 1.00 25.55 255 THR A O 1
ATOM 1824 N N . PHE A 1 256 ? -15.318 47.617 -3.067 1.00 28.05 256 PHE A N 1
ATOM 1825 C CA . PHE A 1 256 ? -16.066 48.769 -2.559 1.00 28.05 256 PHE A CA 1
ATOM 1826 C C . PHE A 1 256 ? -16.306 49.776 -3.694 1.00 28.05 256 PHE A C 1
ATOM 1828 O O . PHE A 1 256 ? -15.376 50.054 -4.456 1.00 28.05 256 PHE A O 1
ATOM 1835 N N . PRO A 1 257 ? -17.515 50.348 -3.830 1.00 26.62 257 PRO A N 1
ATOM 1836 C CA . PRO A 1 257 ? -17.753 51.395 -4.811 1.00 26.62 257 PRO A CA 1
ATOM 1837 C C . PRO A 1 257 ? -17.073 52.690 -4.349 1.00 26.62 257 PRO A C 1
ATOM 1839 O O . PRO A 1 257 ? -17.367 53.214 -3.276 1.00 26.62 257 PRO A O 1
ATOM 1842 N N . VAL A 1 258 ? -16.157 53.211 -5.166 1.00 30.44 258 VAL A N 1
ATOM 1843 C CA . VAL A 1 258 ? -15.519 54.514 -4.942 1.00 30.44 258 VAL A CA 1
ATOM 1844 C C . VAL A 1 258 ? -16.436 55.598 -5.506 1.00 30.44 258 VAL A C 1
ATOM 1846 O O . VAL A 1 258 ? -16.579 55.727 -6.719 1.00 30.44 258 VAL A O 1
ATOM 1849 N N . GLY A 1 259 ? -17.067 56.380 -4.630 1.00 27.50 259 GLY A N 1
ATOM 1850 C CA . GLY A 1 259 ? -17.719 57.631 -5.012 1.00 27.50 259 GLY A CA 1
ATOM 1851 C C . GLY A 1 259 ? -16.686 58.754 -5.102 1.00 27.50 259 GLY A C 1
ATOM 1852 O O . GLY A 1 259 ? -15.937 58.983 -4.156 1.00 27.50 259 GLY A O 1
ATOM 1853 N N . THR A 1 260 ? -16.629 59.461 -6.228 1.00 31.28 260 THR A N 1
ATOM 1854 C CA . THR A 1 260 ? -15.818 60.677 -6.371 1.00 31.28 260 THR A CA 1
ATOM 1855 C C . THR A 1 260 ? -16.623 61.899 -5.935 1.00 31.28 260 THR A C 1
ATOM 1857 O O . THR A 1 260 ? -17.649 62.196 -6.546 1.00 31.28 260 THR A O 1
ATOM 1860 N N . SER A 1 261 ? -16.137 62.649 -4.944 1.00 31.05 261 SER A N 1
ATOM 1861 C CA . SER A 1 261 ? -16.595 64.017 -4.661 1.00 31.05 261 SER A CA 1
ATOM 1862 C C . SER A 1 261 ? -15.417 64.997 -4.750 1.00 31.05 261 SER A C 1
ATOM 1864 O O . SER A 1 261 ? -14.396 64.760 -4.098 1.00 31.05 261 SER A O 1
ATOM 1866 N N . PRO A 1 262 ? -15.520 66.098 -5.513 1.00 36.22 262 PRO A N 1
ATOM 1867 C CA . PRO A 1 262 ? -14.481 67.115 -5.574 1.00 36.22 262 PRO A CA 1
ATOM 1868 C C . PRO A 1 262 ? -14.658 68.129 -4.436 1.00 36.22 262 PRO A C 1
ATOM 1870 O O . PRO A 1 262 ? -15.633 68.871 -4.410 1.00 36.22 262 PRO A O 1
ATOM 1873 N N . GLY A 1 263 ? -13.682 68.175 -3.526 1.00 37.25 263 GLY A N 1
ATOM 1874 C CA . GLY A 1 263 ? -13.533 69.226 -2.514 1.00 37.25 263 GLY A CA 1
ATOM 1875 C C . GLY A 1 263 ? -14.366 69.030 -1.241 1.00 37.25 263 GLY A C 1
ATOM 1876 O O . GLY A 1 263 ? -15.588 69.107 -1.265 1.00 37.25 263 GLY A O 1
ATOM 1877 N N . GLY A 1 264 ? -13.684 68.848 -0.105 1.00 28.12 264 GLY A N 1
ATOM 1878 C CA . GLY A 1 264 ? -14.286 68.896 1.233 1.00 28.12 264 GLY A CA 1
ATOM 1879 C C . GLY A 1 264 ? -13.933 67.693 2.109 1.00 28.12 264 GLY A C 1
ATOM 1880 O O . GLY A 1 264 ? -14.166 66.547 1.744 1.00 28.12 264 GLY A O 1
ATOM 1881 N N . THR A 1 265 ? -13.354 67.966 3.277 1.00 28.44 265 THR A N 1
ATOM 1882 C CA . THR A 1 265 ? -13.057 67.023 4.368 1.00 28.44 265 THR A CA 1
ATOM 1883 C C . THR A 1 265 ? -14.256 66.143 4.742 1.00 28.44 265 THR A C 1
ATOM 1885 O O . THR A 1 265 ? -15.316 66.667 5.080 1.00 28.44 265 THR A O 1
ATOM 1888 N N . LEU A 1 266 ? -14.067 64.818 4.755 1.00 28.61 266 LEU A N 1
ATOM 1889 C CA . LEU A 1 266 ? -15.030 63.860 5.313 1.00 28.61 266 LEU A CA 1
ATOM 1890 C C . LEU A 1 266 ? -14.844 63.728 6.839 1.00 28.61 266 LEU A C 1
ATOM 1892 O O . LEU A 1 266 ? -13.702 63.678 7.303 1.00 28.61 266 LEU A O 1
ATOM 1896 N N . PRO A 1 267 ? -15.929 63.636 7.632 1.00 28.06 267 PRO A N 1
ATOM 1897 C CA . PRO A 1 267 ? -15.843 63.343 9.057 1.00 28.06 267 PRO A CA 1
ATOM 1898 C C . PRO A 1 267 ? -15.435 61.880 9.286 1.00 28.06 267 PRO A C 1
ATOM 1900 O O . PRO A 1 267 ? -15.870 60.975 8.574 1.00 28.06 267 PRO A O 1
ATOM 1903 N N . VAL A 1 268 ? -14.610 61.650 10.311 1.00 29.28 268 VAL A N 1
ATOM 1904 C CA . VAL A 1 268 ? -14.227 60.311 10.778 1.00 29.28 268 VAL A CA 1
ATOM 1905 C C . VAL A 1 268 ? -15.464 59.624 11.361 1.00 29.28 268 VAL A C 1
ATOM 1907 O O . VAL A 1 268 ? -15.871 59.905 12.485 1.00 29.28 268 VAL A O 1
ATOM 1910 N N . GLY A 1 269 ? -16.081 58.737 10.583 1.00 26.69 269 GLY A N 1
ATOM 1911 C CA . GLY A 1 269 ? -17.074 57.791 11.079 1.00 26.69 269 GLY A CA 1
ATOM 1912 C C . GLY A 1 269 ? -16.384 56.562 11.666 1.00 26.69 269 GLY A C 1
ATOM 1913 O O . GLY A 1 269 ? -15.581 55.916 10.995 1.00 26.69 269 GLY A O 1
ATOM 1914 N N . THR A 1 270 ? -16.698 56.224 12.913 1.00 28.20 270 THR A N 1
ATOM 1915 C CA . THR A 1 270 ? -16.355 54.937 13.531 1.00 28.20 270 THR A CA 1
ATOM 1916 C C . THR A 1 270 ? -17.027 53.806 12.735 1.00 28.20 270 THR A C 1
ATOM 1918 O O . THR A 1 270 ? -18.252 53.843 12.597 1.00 28.20 270 THR A O 1
ATOM 1921 N N . PRO A 1 271 ? -16.309 52.796 12.204 1.00 34.22 271 PRO A N 1
ATOM 1922 C CA . PRO A 1 271 ? -16.972 51.661 11.570 1.00 34.22 271 PRO A CA 1
ATOM 1923 C C . PRO A 1 271 ? -17.689 50.814 12.637 1.00 34.22 271 PRO A C 1
ATOM 1925 O O . PRO A 1 271 ? -17.130 50.616 13.721 1.00 34.22 271 PRO A O 1
ATOM 1928 N N . PRO A 1 272 ? -18.890 50.273 12.359 1.00 32.66 272 PRO A N 1
ATOM 1929 C CA . PRO A 1 272 ? -19.491 49.264 13.218 1.00 32.66 272 PRO A CA 1
ATOM 1930 C C . PRO A 1 272 ? -18.612 48.010 13.213 1.00 32.66 272 PRO A C 1
ATOM 1932 O O . PRO A 1 272 ? -18.084 47.618 12.172 1.00 32.66 272 PRO A O 1
ATOM 1935 N N . GLY A 1 273 ? -18.439 47.407 14.391 1.00 29.88 273 GLY A N 1
ATOM 1936 C CA . GLY A 1 273 ? -17.577 46.248 14.605 1.00 29.88 273 GLY A CA 1
ATOM 1937 C C . GLY A 1 273 ? -17.838 45.135 13.593 1.00 29.88 273 GLY A C 1
ATOM 1938 O O . GLY A 1 273 ? -18.887 44.495 13.613 1.00 29.88 273 GLY A O 1
ATOM 1939 N N . GLY A 1 274 ? -16.865 44.896 12.715 1.00 28.00 274 GLY A N 1
ATOM 1940 C CA . GLY A 1 274 ? -16.850 43.722 11.859 1.00 28.00 274 GLY A CA 1
ATOM 1941 C C . GLY A 1 274 ? -16.541 42.490 12.702 1.00 28.00 274 GLY A C 1
ATOM 1942 O O . GLY A 1 274 ? -15.455 42.373 13.267 1.00 28.00 274 GLY A O 1
ATOM 1943 N N . THR A 1 275 ? -17.490 41.562 12.795 1.00 29.70 275 THR A N 1
ATOM 1944 C CA . THR A 1 275 ? -17.226 40.213 13.296 1.00 29.70 275 THR A CA 1
ATOM 1945 C C . THR A 1 275 ? -16.276 39.519 12.324 1.00 29.70 275 THR A C 1
ATOM 1947 O O . THR A 1 275 ? -16.643 39.231 11.186 1.00 29.70 275 THR A O 1
ATOM 1950 N N . ILE A 1 276 ? -15.048 39.241 12.760 1.00 30.48 276 ILE A N 1
ATOM 1951 C CA . ILE A 1 276 ? -14.154 38.345 12.028 1.00 30.48 276 ILE A CA 1
ATOM 1952 C C . ILE A 1 276 ? -14.660 36.921 12.263 1.00 30.48 276 ILE A C 1
ATOM 1954 O O . ILE A 1 276 ? -14.662 36.438 13.396 1.00 30.48 276 ILE A O 1
ATOM 1958 N N . ILE A 1 277 ? -15.092 36.241 11.199 1.00 32.03 277 ILE A N 1
ATOM 1959 C CA . ILE A 1 277 ? -15.309 34.794 11.237 1.00 32.03 277 ILE A CA 1
ATOM 1960 C C . ILE A 1 277 ? -13.926 34.155 11.364 1.00 32.03 277 ILE A C 1
ATOM 1962 O O . ILE A 1 277 ? -13.162 34.105 10.400 1.00 32.03 277 ILE A O 1
ATOM 1966 N N . GLY A 1 278 ? -13.581 33.710 12.574 1.00 33.94 278 GLY A N 1
ATOM 1967 C CA . GLY A 1 278 ? -12.434 32.836 12.782 1.00 33.94 278 GLY A CA 1
ATOM 1968 C C . GLY A 1 278 ? -12.608 31.601 11.906 1.00 33.94 278 GLY A C 1
ATOM 1969 O O . GLY A 1 278 ? -13.637 30.930 11.982 1.00 33.94 278 GLY A O 1
ATOM 1970 N N . GLY A 1 279 ? -11.632 31.328 11.038 1.00 39.66 279 GLY A N 1
ATOM 1971 C CA . GLY A 1 279 ? -11.626 30.107 10.245 1.00 39.66 279 GLY A CA 1
ATOM 1972 C C . GLY A 1 279 ? -11.711 28.911 11.186 1.00 39.66 279 GLY A C 1
ATOM 1973 O O . GLY A 1 279 ? -10.807 28.686 11.988 1.00 39.66 279 GLY A O 1
ATOM 1974 N N . ILE A 1 280 ? -12.818 28.175 11.123 1.00 44.44 280 ILE A N 1
ATOM 1975 C CA . ILE A 1 280 ? -12.971 26.909 11.831 1.00 44.44 280 ILE A CA 1
ATOM 1976 C C . ILE A 1 280 ? -11.845 25.977 11.372 1.00 44.44 280 ILE A C 1
ATOM 1978 O O . ILE A 1 280 ? -11.742 25.648 10.192 1.00 44.44 280 ILE A O 1
ATOM 1982 N N . GLY A 1 281 ? -10.957 25.590 12.290 1.00 53.81 281 GLY A N 1
ATOM 1983 C CA . GLY A 1 281 ? -9.973 24.553 12.006 1.00 53.81 281 GLY A CA 1
ATOM 1984 C C . GLY A 1 281 ? -10.712 23.267 11.651 1.00 53.81 281 GLY A C 1
ATOM 1985 O O . GLY A 1 281 ? -11.545 22.800 12.428 1.00 53.81 281 GLY A O 1
ATOM 1986 N N . THR A 1 282 ? -10.440 22.704 10.476 1.00 61.53 282 THR A N 1
ATOM 1987 C CA . THR A 1 282 ? -11.029 21.423 10.085 1.00 61.53 282 THR A CA 1
ATOM 1988 C C . THR A 1 282 ? -10.467 20.336 10.999 1.00 61.53 282 THR A C 1
ATOM 1990 O O . THR A 1 282 ? -9.254 20.112 11.039 1.00 61.53 282 THR A O 1
ATOM 1993 N N . VAL A 1 283 ? -11.347 19.682 11.758 1.00 70.31 283 VAL A N 1
ATOM 1994 C CA . VAL A 1 283 ? -11.017 18.462 12.501 1.00 70.31 283 VAL A CA 1
ATOM 1995 C C . VAL A 1 283 ? -10.921 17.317 11.499 1.00 70.31 283 VAL A C 1
ATOM 1997 O O . VAL A 1 283 ? -11.817 17.145 10.674 1.00 70.31 283 VAL A O 1
ATOM 2000 N N . GLY A 1 284 ? -9.841 16.546 11.568 1.00 77.12 284 GLY A N 1
ATOM 2001 C CA . GLY A 1 284 ? -9.640 15.343 10.764 1.00 77.12 284 GLY A CA 1
ATOM 2002 C C . GLY A 1 284 ? -8.851 14.301 11.542 1.00 77.12 284 GLY A C 1
ATOM 2003 O O . GLY A 1 284 ? -8.172 14.639 12.506 1.00 77.12 284 GLY A O 1
ATOM 2004 N N . PHE A 1 285 ? -8.918 13.034 11.146 1.00 81.31 285 PHE A N 1
ATOM 2005 C CA . PHE A 1 285 ? -7.972 12.035 11.623 1.00 81.31 285 PHE A CA 1
ATOM 2006 C C . PHE A 1 285 ? -6.620 12.235 10.945 1.00 81.31 285 PHE A C 1
ATOM 2008 O O . PHE A 1 285 ? -6.515 12.260 9.714 1.00 81.31 285 PHE A O 1
ATOM 2015 N N . PHE A 1 286 ? -5.577 12.294 11.765 1.00 79.31 286 PHE A N 1
ATOM 2016 C CA . PHE A 1 286 ? -4.188 12.341 11.329 1.00 79.31 286 PHE A CA 1
ATOM 2017 C C . PHE A 1 286 ? -3.393 11.257 12.047 1.00 79.31 286 PHE A C 1
ATOM 2019 O O . PHE A 1 286 ? -3.683 10.929 13.199 1.00 79.31 286 PHE A O 1
ATOM 2026 N N . SER A 1 287 ? -2.392 10.696 11.366 1.00 79.69 287 SER A N 1
ATOM 2027 C CA . SER A 1 287 ? -1.486 9.713 11.965 1.00 79.69 287 SER A CA 1
ATOM 2028 C C . SER A 1 287 ? -0.692 10.367 13.092 1.00 79.69 287 SER A C 1
ATOM 2030 O O . SER A 1 287 ? 0.077 11.295 12.848 1.00 79.69 287 SER A O 1
ATOM 2032 N N . THR A 1 288 ? -0.855 9.872 14.315 1.00 79.25 288 THR A N 1
ATOM 2033 C CA . THR A 1 288 ? -0.124 10.359 15.494 1.00 79.25 288 THR A CA 1
ATOM 2034 C C . THR A 1 288 ? 1.023 9.447 15.879 1.00 79.25 288 THR A C 1
ATOM 2036 O O . THR A 1 288 ? 1.984 9.885 16.508 1.00 79.25 288 THR A O 1
ATOM 2039 N N . THR A 1 289 ? 0.937 8.163 15.542 1.00 85.75 289 THR A N 1
ATOM 2040 C CA . THR A 1 289 ? 1.958 7.180 15.905 1.00 85.75 289 THR A CA 1
ATOM 2041 C C . THR A 1 289 ? 1.997 6.062 14.885 1.00 85.75 289 THR A C 1
ATOM 2043 O O . THR A 1 289 ? 0.967 5.680 14.333 1.00 85.75 289 THR A O 1
ATOM 2046 N N . LEU A 1 290 ? 3.193 5.524 14.674 1.00 88.00 290 LEU A N 1
ATOM 2047 C CA . LEU A 1 290 ? 3.430 4.353 13.856 1.00 88.00 290 LEU A CA 1
ATOM 2048 C C . LEU A 1 290 ? 4.135 3.287 14.689 1.00 88.00 290 LEU A C 1
ATOM 2050 O O . LEU A 1 290 ? 5.140 3.565 15.342 1.00 88.00 290 LEU A O 1
ATOM 2054 N N . LEU A 1 291 ? 3.611 2.071 14.634 1.00 90.25 291 LEU A N 1
ATOM 2055 C CA . LEU A 1 291 ? 4.191 0.885 15.248 1.00 90.25 291 LEU A CA 1
ATOM 2056 C C . LEU A 1 291 ? 4.543 -0.125 14.159 1.00 90.25 291 LEU A C 1
ATOM 2058 O O . LEU A 1 291 ? 3.886 -0.158 13.120 1.00 90.25 291 LEU A O 1
ATOM 2062 N N . SER A 1 292 ? 5.524 -0.985 14.412 1.00 91.00 292 SER A N 1
ATOM 2063 C CA . SER A 1 292 ? 5.908 -2.035 13.467 1.00 91.00 292 SER A CA 1
ATOM 2064 C C . SER A 1 292 ? 6.120 -3.368 14.179 1.00 91.00 292 SER A C 1
ATOM 2066 O O . SER A 1 292 ? 6.559 -3.403 15.328 1.00 91.00 292 SER A O 1
ATOM 2068 N N . THR A 1 293 ? 5.805 -4.471 13.503 1.00 92.81 293 THR A N 1
ATOM 2069 C CA . THR A 1 293 ? 5.917 -5.833 14.047 1.00 92.81 293 THR A CA 1
ATOM 2070 C C . THR A 1 293 ? 6.155 -6.847 12.930 1.00 92.81 293 THR A C 1
ATOM 2072 O O . THR A 1 293 ? 5.660 -6.676 11.820 1.00 92.81 293 THR A O 1
ATOM 2075 N N . ALA A 1 294 ? 6.901 -7.918 13.206 1.00 93.69 294 ALA A N 1
ATOM 2076 C CA . ALA A 1 294 ? 7.006 -9.070 12.303 1.00 93.69 294 ALA A CA 1
ATOM 2077 C C . ALA A 1 294 ? 5.830 -10.052 12.469 1.00 93.69 294 ALA A C 1
ATOM 2079 O O . ALA A 1 294 ? 5.582 -10.900 11.615 1.00 93.69 294 ALA A O 1
ATOM 2080 N N . LYS A 1 295 ? 5.104 -9.950 13.587 1.00 96.31 295 LYS A N 1
ATOM 2081 C CA . LYS A 1 295 ? 4.028 -10.867 13.973 1.00 96.31 295 LYS A CA 1
ATOM 2082 C C . LYS A 1 295 ? 2.684 -10.365 13.469 1.00 96.31 295 LYS A C 1
ATOM 2084 O O . LYS A 1 295 ? 2.491 -9.169 13.281 1.00 96.31 295 LYS A O 1
ATOM 2089 N N . THR A 1 296 ? 1.712 -11.264 13.364 1.00 97.62 296 THR A N 1
ATOM 2090 C CA . THR A 1 296 ? 0.326 -10.920 13.011 1.00 97.62 296 THR A CA 1
ATOM 2091 C C . THR A 1 296 ? -0.497 -10.373 14.185 1.00 97.62 296 THR A C 1
ATOM 2093 O O . THR A 1 296 ? -1.723 -10.451 14.217 1.00 97.62 296 THR A O 1
ATOM 2096 N N . SER A 1 297 ? 0.186 -9.840 15.197 1.00 97.75 297 SER A N 1
ATOM 2097 C CA . SER A 1 297 ? -0.427 -9.205 16.352 1.00 97.75 297 SER A CA 1
ATOM 2098 C C . SER A 1 297 ? 0.512 -8.158 16.932 1.00 97.75 297 SER A C 1
ATOM 2100 O O . SER A 1 297 ? 1.742 -8.291 16.875 1.00 97.75 297 SER A O 1
ATOM 2102 N N . ILE A 1 298 ? -0.086 -7.115 17.499 1.00 96.62 298 ILE A N 1
ATOM 2103 C CA . ILE A 1 298 ? 0.609 -6.095 18.269 1.00 96.62 298 ILE A CA 1
ATOM 2104 C C . ILE A 1 298 ? -0.282 -5.592 19.404 1.00 96.62 298 ILE A C 1
ATOM 2106 O O . ILE A 1 298 ? -1.446 -5.242 19.203 1.00 96.62 298 ILE A O 1
ATOM 2110 N N . THR A 1 299 ? 0.280 -5.536 20.608 1.00 96.69 299 THR A N 1
ATOM 2111 C CA . THR A 1 299 ? -0.333 -4.823 21.730 1.00 96.69 299 THR A CA 1
ATOM 2112 C C . THR A 1 299 ? 0.063 -3.360 21.634 1.00 96.69 299 THR A C 1
ATOM 2114 O O . THR A 1 299 ? 1.251 -3.045 21.553 1.00 96.69 299 THR A O 1
ATOM 2117 N N . VAL A 1 300 ? -0.926 -2.470 21.619 1.00 94.75 300 VAL A N 1
ATOM 2118 C CA . VAL A 1 300 ? -0.703 -1.026 21.575 1.00 94.75 300 VAL A CA 1
ATOM 2119 C C . VAL A 1 300 ? -0.032 -0.602 22.886 1.00 94.75 300 VAL A C 1
ATOM 2121 O O . VAL A 1 300 ? -0.590 -0.864 23.955 1.00 94.75 300 VAL A O 1
ATOM 2124 N N . PRO A 1 301 ? 1.157 0.031 22.836 1.00 93.12 301 PRO A N 1
ATOM 2125 C CA . PRO A 1 301 ? 1.815 0.531 24.033 1.00 93.12 301 PRO A CA 1
ATOM 2126 C C . PRO A 1 301 ? 0.911 1.452 24.866 1.00 93.12 301 PRO A C 1
ATOM 2128 O O . PRO A 1 301 ? 0.114 2.214 24.303 1.00 93.12 301 PRO A O 1
ATOM 2131 N N . PRO A 1 302 ? 1.050 1.432 26.204 1.00 87.50 302 PRO A N 1
ATOM 2132 C CA . PRO A 1 302 ? 0.289 2.321 27.070 1.00 87.50 302 PRO A CA 1
ATOM 2133 C C . PRO A 1 302 ? 0.556 3.791 26.713 1.00 87.50 302 PRO A C 1
ATOM 2135 O O . PRO A 1 302 ? 1.622 4.141 26.210 1.00 87.50 302 PRO A O 1
ATOM 2138 N N . ASN A 1 303 ? -0.416 4.657 27.008 1.00 87.50 303 ASN A N 1
ATOM 2139 C CA . ASN A 1 303 ? -0.394 6.109 26.762 1.00 87.50 303 ASN A CA 1
ATOM 2140 C C . ASN A 1 303 ? -0.517 6.562 25.296 1.00 87.50 303 ASN A C 1
ATOM 2142 O O . ASN A 1 303 ? -0.609 7.763 25.052 1.00 87.50 303 ASN A O 1
ATOM 2146 N N . LEU A 1 304 ? -0.574 5.647 24.321 1.00 90.62 304 LEU A N 1
ATOM 2147 C CA . LEU A 1 304 ? -0.882 6.013 22.929 1.00 90.62 304 LEU A CA 1
ATOM 2148 C C . LEU A 1 304 ? -2.380 6.232 22.691 1.00 90.62 304 LEU A C 1
ATOM 2150 O O . LEU A 1 304 ? -2.774 6.962 21.781 1.00 90.62 304 LEU A O 1
ATOM 2154 N N . LEU A 1 305 ? -3.210 5.609 23.526 1.00 92.94 305 LEU A N 1
ATOM 2155 C CA . LEU A 1 305 ? -4.660 5.730 23.502 1.00 92.94 305 LEU A CA 1
ATOM 2156 C C . LEU A 1 305 ? -5.135 6.448 24.765 1.00 92.94 305 LEU A C 1
ATOM 2158 O O . LEU A 1 305 ? -4.646 6.185 25.8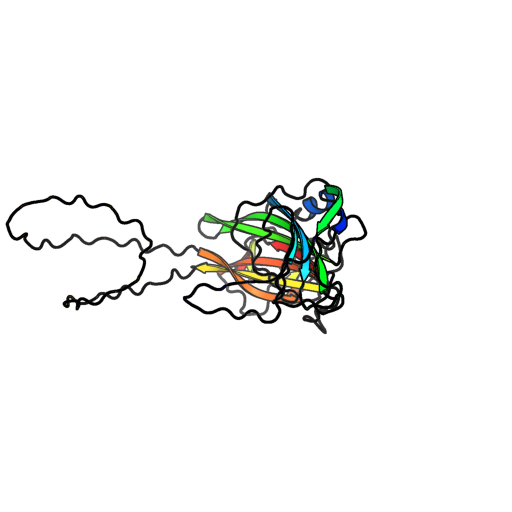64 1.00 92.94 305 LEU A O 1
ATOM 2162 N N . SER A 1 306 ? -6.096 7.351 24.607 1.00 91.44 306 SER A N 1
ATOM 2163 C CA . SER A 1 306 ? -6.747 8.065 25.704 1.00 91.44 306 SER A CA 1
ATOM 2164 C C . SER A 1 306 ? -8.236 7.741 25.713 1.00 91.44 306 SER A C 1
ATOM 2166 O O . SER A 1 306 ? -8.866 7.705 24.656 1.00 91.44 306 SER A O 1
ATOM 2168 N N . SER A 1 307 ? -8.790 7.556 26.912 1.00 91.38 307 SER A N 1
ATOM 2169 C CA . SER A 1 307 ? -10.237 7.453 27.109 1.00 91.38 307 SER A CA 1
ATOM 2170 C C . SER A 1 307 ? -10.957 8.698 26.564 1.00 91.38 307 SER A C 1
ATOM 2172 O O . SER A 1 307 ? -10.418 9.809 26.585 1.00 91.38 307 SER A O 1
ATOM 2174 N N . GLY A 1 308 ? -12.156 8.496 26.024 1.00 89.38 308 GLY A N 1
ATOM 2175 C CA . GLY A 1 308 ? -13.005 9.512 25.407 1.00 89.38 308 GLY A CA 1
ATOM 2176 C C . GLY A 1 308 ? -12.633 9.880 23.969 1.00 89.38 308 GLY A C 1
ATOM 2177 O O . GLY A 1 308 ? -13.260 10.774 23.401 1.00 89.38 308 GLY A O 1
ATOM 2178 N N . LYS A 1 309 ? -11.630 9.231 23.362 1.00 90.25 309 LYS A N 1
ATOM 2179 C CA . LYS A 1 309 ? -11.195 9.520 21.987 1.00 90.25 309 LYS A CA 1
ATOM 2180 C C . LYS A 1 309 ? -11.543 8.393 21.023 1.00 90.25 309 LYS A C 1
ATOM 2182 O O . LYS A 1 309 ? -11.484 7.213 21.362 1.00 90.25 309 LYS A O 1
ATOM 2187 N N . THR A 1 310 ? -11.860 8.787 19.795 1.00 92.31 310 THR A N 1
ATOM 2188 C CA . THR A 1 310 ? -12.045 7.881 18.660 1.00 92.31 310 THR A CA 1
ATOM 2189 C C . THR A 1 310 ? -10.744 7.768 17.874 1.00 92.31 310 THR A C 1
ATOM 2191 O O . THR A 1 310 ? -10.054 8.766 17.685 1.00 92.31 310 THR A O 1
ATOM 2194 N N . TYR A 1 311 ? -10.417 6.573 17.397 1.00 93.81 311 TYR A N 1
ATOM 2195 C CA . TYR A 1 311 ? -9.204 6.275 16.645 1.00 93.81 311 TYR A CA 1
ATOM 2196 C C . TYR A 1 311 ? -9.516 5.497 15.368 1.00 93.81 311 TYR A C 1
ATOM 2198 O O . TYR A 1 311 ? -10.516 4.780 15.293 1.00 93.81 311 TYR A O 1
ATOM 2206 N N . LEU A 1 312 ? -8.622 5.618 14.387 1.00 94.25 312 LEU A N 1
ATOM 2207 C CA . LEU A 1 312 ? -8.527 4.706 13.248 1.00 94.25 312 LEU A CA 1
ATOM 2208 C C . LEU A 1 312 ? -7.184 3.985 13.293 1.00 94.25 312 LEU A C 1
ATOM 2210 O O . LEU A 1 312 ? -6.169 4.560 13.695 1.00 94.25 312 LEU A O 1
ATOM 2214 N N . PHE A 1 313 ? -7.180 2.741 12.837 1.00 95.25 313 PHE A N 1
ATOM 2215 C CA . PHE A 1 313 ? -5.991 1.919 12.696 1.00 95.25 313 PHE A CA 1
ATOM 2216 C C . PHE A 1 313 ? -5.792 1.591 11.222 1.00 95.25 313 PHE A C 1
ATOM 2218 O O . PHE A 1 313 ? -6.678 1.030 10.579 1.00 95.25 313 PHE A O 1
ATOM 2225 N N . VAL A 1 314 ? -4.624 1.935 10.691 1.00 95.44 314 VAL A N 1
ATOM 2226 C CA . VAL A 1 314 ? -4.221 1.580 9.327 1.00 95.44 314 VAL A CA 1
ATOM 2227 C C . VAL A 1 314 ? -3.158 0.506 9.429 1.00 95.44 314 VAL A C 1
ATOM 2229 O O . VAL A 1 314 ? -2.075 0.766 9.954 1.00 95.44 314 VAL A O 1
ATOM 2232 N N . ILE A 1 315 ? -3.460 -0.691 8.932 1.00 95.75 315 ILE A N 1
ATOM 2233 C CA . ILE A 1 315 ? -2.513 -1.807 8.913 1.00 95.75 315 ILE A CA 1
ATOM 2234 C C . ILE A 1 315 ? -1.942 -1.910 7.505 1.00 95.75 315 ILE A C 1
ATOM 2236 O O . ILE A 1 315 ? -2.678 -1.999 6.524 1.00 95.75 315 ILE A O 1
ATOM 2240 N N . THR A 1 316 ? -0.618 -1.879 7.410 1.00 94.62 316 THR A N 1
ATOM 2241 C CA . THR A 1 316 ? 0.122 -2.020 6.157 1.00 94.62 316 THR A CA 1
ATOM 2242 C C . THR A 1 316 ? 0.939 -3.300 6.199 1.00 94.62 316 THR A C 1
ATOM 2244 O O . THR A 1 316 ? 1.825 -3.437 7.043 1.00 94.62 316 THR A O 1
ATOM 2247 N N . SER A 1 317 ? 0.673 -4.212 5.269 1.00 94.19 317 SER A N 1
ATOM 2248 C CA . SER A 1 317 ? 1.564 -5.334 4.964 1.00 94.19 317 SER A CA 1
ATOM 2249 C C . SER A 1 317 ? 2.704 -4.829 4.091 1.00 94.19 317 SER A C 1
ATOM 2251 O O . SER A 1 317 ? 2.452 -4.054 3.164 1.00 94.19 317 SER A O 1
ATOM 2253 N N . ALA A 1 318 ? 3.936 -5.274 4.340 1.00 91.25 318 ALA A N 1
ATOM 2254 C CA . ALA A 1 318 ? 5.091 -4.867 3.545 1.00 91.25 318 ALA A CA 1
ATOM 2255 C C . ALA A 1 318 ? 5.954 -6.060 3.106 1.00 91.25 318 ALA A C 1
ATOM 2257 O O . ALA A 1 318 ? 6.200 -6.982 3.881 1.00 91.25 318 ALA A O 1
ATOM 2258 N N . VAL A 1 319 ? 6.451 -6.009 1.870 1.00 89.88 319 VAL A N 1
ATOM 2259 C CA . VAL A 1 319 ? 7.477 -6.896 1.298 1.00 89.88 319 VAL A CA 1
ATOM 2260 C C . VAL A 1 319 ? 8.692 -6.053 0.937 1.00 89.88 319 VAL A C 1
ATOM 2262 O O . VAL A 1 319 ? 8.551 -4.954 0.398 1.00 89.88 319 VAL A O 1
ATOM 2265 N N . ASP A 1 320 ? 9.875 -6.590 1.209 1.00 88.12 320 ASP A N 1
ATOM 2266 C CA . ASP A 1 320 ? 11.158 -6.047 0.785 1.00 88.12 320 ASP A CA 1
ATOM 2267 C C . ASP A 1 320 ? 12.135 -7.210 0.569 1.00 88.12 320 ASP A C 1
ATOM 2269 O O . ASP A 1 320 ? 12.200 -8.124 1.392 1.00 88.12 320 ASP A O 1
ATOM 2273 N N . GLY A 1 321 ? 12.886 -7.194 -0.533 1.00 85.31 321 GLY A N 1
ATOM 2274 C CA . GLY A 1 321 ? 13.746 -8.308 -0.939 1.00 85.31 321 GLY A CA 1
ATOM 2275 C C . GLY A 1 321 ? 14.924 -8.596 -0.003 1.00 85.31 321 GLY A C 1
ATOM 2276 O O . GLY A 1 321 ? 15.543 -9.654 -0.117 1.00 85.31 321 GLY A O 1
ATOM 2277 N N . ARG A 1 322 ? 15.268 -7.677 0.912 1.00 84.06 322 ARG A N 1
ATOM 2278 C CA . ARG A 1 322 ? 16.378 -7.856 1.870 1.00 84.06 322 ARG A CA 1
ATOM 2279 C C . ARG A 1 322 ? 16.051 -7.432 3.297 1.00 84.06 322 ARG A C 1
ATOM 2281 O O . ARG A 1 322 ? 16.830 -7.767 4.194 1.00 84.06 322 ARG A O 1
ATOM 2288 N N . ALA A 1 323 ? 14.965 -6.698 3.528 1.00 82.00 323 ALA A N 1
ATOM 2289 C CA . ALA A 1 323 ? 14.673 -6.226 4.870 1.00 82.00 323 ALA A CA 1
ATOM 2290 C C . ALA A 1 323 ? 14.175 -7.376 5.748 1.00 82.00 323 ALA A C 1
ATOM 2292 O O . ALA A 1 323 ? 13.452 -8.271 5.317 1.00 82.00 323 ALA A O 1
ATOM 2293 N N . ASN A 1 324 ? 14.552 -7.323 7.019 1.00 84.31 324 ASN A N 1
ATOM 2294 C CA . ASN A 1 324 ? 14.024 -8.207 8.044 1.00 84.31 324 ASN A CA 1
ATOM 2295 C C . ASN A 1 324 ? 13.560 -7.339 9.207 1.00 84.31 324 ASN A C 1
ATOM 2297 O O . ASN A 1 324 ? 14.361 -6.594 9.766 1.00 84.31 324 ASN A O 1
ATOM 2301 N N . MET A 1 325 ? 12.282 -7.425 9.564 1.00 84.06 325 MET A N 1
ATOM 2302 C CA . MET A 1 325 ? 11.683 -6.523 10.546 1.00 84.06 325 MET A CA 1
ATOM 2303 C C . MET A 1 325 ? 12.343 -6.630 11.931 1.00 84.06 325 MET A C 1
ATOM 2305 O O . MET A 1 325 ? 12.391 -5.643 12.659 1.00 84.06 325 MET A O 1
ATOM 2309 N N . GLU A 1 326 ? 12.893 -7.794 12.279 1.00 83.38 326 GLU A N 1
ATOM 2310 C CA . GLU A 1 326 ? 13.481 -8.058 13.596 1.00 83.38 326 GLU A CA 1
ATOM 2311 C C . GLU A 1 326 ? 14.981 -7.750 13.652 1.00 83.38 326 GLU A C 1
ATOM 2313 O O . GLU A 1 326 ? 15.474 -7.241 14.655 1.00 83.38 326 GLU A O 1
ATOM 2318 N N . THR A 1 327 ? 15.722 -8.037 12.580 1.00 83.81 327 THR A N 1
ATOM 2319 C CA . THR A 1 327 ? 17.197 -8.004 12.601 1.00 83.81 327 THR A CA 1
ATOM 2320 C C . THR A 1 327 ? 17.811 -6.940 11.700 1.00 83.81 327 THR A C 1
ATOM 2322 O O . THR A 1 327 ? 18.960 -6.546 11.894 1.00 83.81 327 THR A O 1
ATOM 2325 N N . SER A 1 328 ? 17.097 -6.478 10.673 1.00 82.69 328 SER A N 1
ATOM 2326 C CA . SER A 1 328 ? 17.623 -5.550 9.665 1.00 82.69 328 SER A CA 1
ATOM 2327 C C . SER A 1 328 ? 16.499 -4.792 8.938 1.00 82.69 328 SER A C 1
ATOM 2329 O O . SER A 1 328 ? 16.380 -4.891 7.713 1.00 82.69 328 SER A O 1
ATOM 2331 N N . PRO A 1 329 ? 15.674 -3.998 9.651 1.00 76.56 329 PRO A N 1
ATOM 2332 C CA . PRO A 1 329 ? 14.456 -3.407 9.083 1.00 76.56 329 PRO A CA 1
ATOM 2333 C C . PRO A 1 329 ? 14.730 -2.349 8.006 1.00 76.56 329 PRO A C 1
ATOM 2335 O O . PRO A 1 329 ? 13.830 -1.981 7.263 1.00 76.56 329 PRO A O 1
ATOM 2338 N N . ARG A 1 330 ? 15.975 -1.863 7.908 1.00 77.56 330 ARG A N 1
ATOM 2339 C CA . ARG A 1 330 ? 16.395 -0.819 6.959 1.00 77.56 330 ARG A CA 1
ATOM 2340 C C . ARG A 1 330 ? 17.261 -1.328 5.805 1.00 77.56 330 ARG A C 1
ATOM 2342 O O . ARG A 1 330 ? 17.796 -0.525 5.043 1.00 77.56 330 ARG A O 1
ATOM 2349 N N . ARG A 1 331 ? 17.438 -2.646 5.657 1.00 80.38 331 ARG A N 1
ATOM 2350 C CA . ARG A 1 331 ? 18.169 -3.221 4.515 1.00 80.38 331 ARG A CA 1
ATOM 2351 C C . ARG A 1 331 ? 17.228 -3.401 3.327 1.00 80.38 331 ARG A C 1
ATOM 2353 O O . ARG A 1 331 ? 16.765 -4.503 3.093 1.00 80.38 331 ARG A O 1
ATOM 2360 N N . SER A 1 332 ? 16.957 -2.330 2.586 1.00 81.56 332 SER A N 1
ATOM 2361 C CA . SER A 1 332 ? 15.975 -2.383 1.497 1.00 81.56 332 SER A CA 1
ATOM 2362 C C . SER A 1 332 ? 16.549 -2.876 0.165 1.00 81.56 332 SER A C 1
ATOM 2364 O O . SER A 1 332 ? 17.624 -2.441 -0.262 1.00 81.56 332 SER A O 1
ATOM 2366 N N . SER A 1 333 ? 15.809 -3.736 -0.535 1.00 84.94 333 SER A N 1
ATOM 2367 C CA . SER A 1 333 ? 16.054 -4.086 -1.940 1.00 84.94 333 SER A CA 1
ATOM 2368 C C . SER A 1 333 ? 14.781 -4.524 -2.662 1.00 84.94 333 SER A C 1
ATOM 2370 O O . SER A 1 333 ? 13.748 -4.766 -2.044 1.00 84.94 333 SER A O 1
ATOM 2372 N N . LEU A 1 334 ? 14.849 -4.605 -3.990 1.00 86.88 334 LEU A N 1
ATOM 2373 C CA . LEU A 1 334 ? 13.750 -5.120 -4.799 1.00 86.88 334 LEU A CA 1
ATOM 2374 C C . LEU A 1 334 ? 13.594 -6.646 -4.627 1.00 86.88 334 LEU A C 1
ATOM 2376 O O . LEU A 1 334 ? 14.597 -7.336 -4.450 1.00 86.88 334 LEU A O 1
ATOM 2380 N N . PRO A 1 335 ? 12.368 -7.183 -4.751 1.00 91.69 335 PRO A N 1
ATOM 2381 C CA . PRO A 1 335 ? 11.120 -6.444 -4.925 1.00 91.69 335 PRO A CA 1
ATOM 2382 C C . PRO A 1 335 ? 10.678 -5.755 -3.629 1.00 91.69 335 PRO A C 1
ATOM 2384 O O . PRO A 1 335 ? 10.971 -6.226 -2.535 1.00 91.69 335 PRO A O 1
ATOM 2387 N N . THR A 1 336 ? 9.936 -4.659 -3.757 1.00 90.44 336 THR A N 1
ATOM 2388 C CA . THR A 1 336 ? 9.205 -4.049 -2.642 1.00 90.44 336 THR A CA 1
ATOM 2389 C C . THR A 1 336 ? 7.718 -4.032 -2.952 1.00 90.44 336 THR A C 1
ATOM 2391 O O . THR A 1 336 ? 7.330 -3.834 -4.102 1.00 90.44 336 THR A O 1
ATOM 2394 N N . ALA A 1 337 ? 6.870 -4.246 -1.952 1.00 91.56 337 ALA A N 1
ATOM 2395 C CA . ALA A 1 337 ? 5.426 -4.102 -2.107 1.00 91.56 337 ALA A CA 1
ATOM 2396 C C . ALA A 1 337 ? 4.763 -3.677 -0.801 1.00 91.56 337 ALA A C 1
ATOM 2398 O O . ALA A 1 337 ? 5.264 -3.982 0.282 1.00 91.56 337 ALA A O 1
ATOM 2399 N N . ASN A 1 338 ? 3.636 -2.981 -0.901 1.00 90.56 338 ASN A N 1
ATOM 2400 C CA . ASN A 1 338 ? 2.807 -2.620 0.235 1.00 90.56 338 ASN A CA 1
ATOM 2401 C C . ASN A 1 338 ? 1.320 -2.742 -0.095 1.00 90.56 338 ASN A C 1
ATOM 2403 O O . ASN A 1 338 ? 0.893 -2.483 -1.216 1.00 90.56 338 ASN A O 1
ATOM 2407 N N . ALA A 1 339 ? 0.534 -3.117 0.908 1.00 93.06 339 ALA A N 1
ATOM 2408 C CA . ALA A 1 339 ? -0.915 -3.179 0.804 1.00 93.06 339 ALA A CA 1
ATOM 2409 C C . ALA A 1 339 ? -1.541 -2.727 2.123 1.00 93.06 339 ALA A C 1
ATOM 2411 O O . ALA A 1 339 ? -1.123 -3.168 3.198 1.00 93.06 339 ALA A O 1
ATOM 2412 N N . GLN A 1 340 ? -2.509 -1.820 2.028 1.00 93.12 340 GLN A N 1
ATOM 2413 C CA . GLN A 1 340 ? -3.116 -1.149 3.174 1.00 93.12 340 GLN A CA 1
ATOM 2414 C C . GLN A 1 340 ? -4.551 -1.612 3.413 1.00 93.12 340 GLN A C 1
ATOM 2416 O O . GLN A 1 340 ? -5.285 -1.895 2.470 1.00 93.12 340 GLN A O 1
ATOM 2421 N N . LEU A 1 341 ? -4.955 -1.590 4.679 1.00 94.94 341 LEU A N 1
ATOM 2422 C CA . LEU A 1 341 ? -6.351 -1.578 5.103 1.00 94.94 341 LEU A CA 1
ATOM 2423 C C . LEU A 1 341 ? -6.574 -0.502 6.164 1.00 94.94 341 LEU A C 1
ATOM 2425 O O . LEU A 1 341 ? -5.613 -0.033 6.783 1.00 94.94 341 LEU A O 1
ATOM 2429 N N . ILE A 1 342 ? -7.831 -0.141 6.406 1.00 94.88 342 ILE A N 1
ATOM 2430 C CA . ILE A 1 342 ? -8.222 0.821 7.442 1.00 94.88 342 ILE A CA 1
ATOM 2431 C C . ILE A 1 342 ? -9.383 0.293 8.284 1.00 94.88 342 ILE A C 1
ATOM 2433 O O . ILE A 1 342 ? -10.312 -0.313 7.761 1.00 94.88 342 ILE A O 1
ATOM 2437 N N . SER A 1 343 ? -9.332 0.521 9.593 1.00 96.06 343 SER A N 1
ATOM 2438 C CA . SER A 1 343 ? -10.387 0.126 10.528 1.00 96.06 343 SER A CA 1
ATOM 2439 C C . SER A 1 343 ? -11.650 0.978 10.414 1.00 96.06 343 SER A C 1
ATOM 2441 O O . SER A 1 343 ? -11.661 2.057 9.817 1.00 96.06 343 SER A O 1
ATOM 2443 N N . ALA A 1 344 ? -12.704 0.541 11.101 1.00 95.12 344 ALA A N 1
ATOM 2444 C CA . ALA A 1 344 ? -13.787 1.432 11.498 1.00 95.12 344 ALA A CA 1
ATOM 2445 C C . ALA A 1 344 ? -13.323 2.422 12.581 1.00 95.12 344 ALA A C 1
ATOM 2447 O O . ALA A 1 344 ? -12.292 2.189 13.223 1.00 95.12 344 ALA A O 1
ATOM 2448 N N . PRO A 1 345 ? -14.065 3.521 12.812 1.00 94.31 345 PRO A N 1
ATOM 2449 C CA . PRO A 1 345 ? -13.850 4.366 13.980 1.00 94.31 345 PRO A CA 1
ATOM 2450 C C . PRO A 1 345 ? -14.055 3.565 15.272 1.00 94.31 345 PRO A C 1
ATOM 2452 O O . PRO A 1 345 ? -15.141 3.034 15.511 1.00 94.31 345 PRO A O 1
ATOM 2455 N N . ILE A 1 346 ? -13.020 3.497 16.112 1.00 95.19 346 ILE A N 1
ATOM 2456 C CA . ILE A 1 346 ? -13.061 2.817 17.413 1.00 95.19 346 ILE A CA 1
ATOM 2457 C C . ILE A 1 346 ? -12.942 3.846 18.529 1.00 95.19 346 ILE A C 1
ATOM 2459 O O . ILE A 1 346 ? -11.970 4.597 18.578 1.00 95.19 346 ILE A O 1
ATOM 2463 N N . THR A 1 347 ? -13.902 3.869 19.447 1.00 94.19 347 THR A N 1
ATOM 2464 C CA . THR A 1 347 ? -13.863 4.746 20.625 1.00 94.19 347 THR A CA 1
ATOM 2465 C C . THR A 1 347 ? -13.254 4.013 21.814 1.00 94.19 347 THR A C 1
ATOM 2467 O O . THR A 1 347 ? -13.630 2.885 22.111 1.00 94.19 347 THR A O 1
ATOM 2470 N N . ILE A 1 348 ? -12.317 4.651 22.510 1.00 93.94 348 ILE A N 1
ATOM 2471 C CA . ILE A 1 348 ? -11.732 4.130 23.751 1.00 93.94 348 ILE A CA 1
ATOM 2472 C C . ILE A 1 348 ? -12.441 4.796 24.931 1.00 93.94 348 ILE A C 1
ATOM 2474 O O . ILE A 1 348 ? -12.556 6.022 24.946 1.00 93.94 348 ILE A O 1
ATOM 2478 N N . GLN A 1 349 ? -12.921 4.014 25.898 1.00 88.44 349 GLN A N 1
ATOM 2479 C CA . GLN A 1 349 ? -13.572 4.472 27.134 1.00 88.44 349 GLN A CA 1
ATOM 2480 C C . GLN A 1 349 ? -12.787 4.050 28.371 1.00 88.44 349 GLN A C 1
ATOM 2482 O O . GLN A 1 349 ? -12.213 2.942 28.375 1.00 88.44 349 GLN A O 1
#

Radius of gyration: 26.63 Å; chains: 1; bounding box: 50×83×58 Å

Foldseek 3Di:
DAFADDDPDDDDDPPDDGDDDDDGQGFDKDKAQAKAALQQVVCLQPPQALDRWAWQAKKKFKWWFPPAFQFHFQAQPTDTDTFDIDFFDPPDDRPGFLDPDPGWDDDDHGHDFSNHIDRPGIDMTGDSDDPRIHIKMKIKTWTWDWAADPPGDIDITIWMKMKMFGRDPDHDHRQWGFFAQKDKVNHGQSDEEEDEDPWIKIFTHGTPHHQFLKKKKFKWFKDQDPDPPPPPPPDDPDDDDDDDDPDDDPDDDDDDDDDDDPDDDDDDDDDDDDDDPDPRRDIDIDGPDMDMDSHRMDTDDPPPDDAPTKIKMKMKGKHFPDAHRPPRSRRGDPTIIIGIGMGHTYHYD

Sequence (349 aa):
MGPSLTLSDLSLTTGGPNTISGALNPTVPASINLSVKGSAWAPLFDHIAPTAPTALGGSFYLSVQPYISADGPNVLSSKPIDLLWTSGNCSSGNFTSGDFSAILTPSRPTNQPLTADVEAGAVQYSDPFSSAWRRTFRVCQTASISIPMPGGSTQNFNLLNTQTTSLPTATVKPLLSAVQNPKINGADLFTAGTINGTAVTLSWDPPAIGTPFGYAVAIMSPTTSPVGTSLVGTLPVGTLPVGTPQGTIIGTVGTFPVGTSPGGTLPVGTPPGGTIIGGIGTVGFFSTTLLSTAKTSITVPPNLLSSGKTYLFVITSAVDGRANMETSPRRSSLPTANAQLISAPITIQ

pLDDT: mean 74.64, std 23.2, range [25.55, 98.56]